Protein AF-A0A257XII7-F1 (afdb_monomer_lite)

Secondary structure (DSSP, 8-state):
---TTSHHHHHHHHHHTTT----HHHHHHHHHHHHHHHHHHHHHHHHHHHHHHHHHHHHHHHHHHHHHHHHHHHHHHHTT---HHHHHHHHHHHHHHHHHHHHHHHHHHHHHHHHHHHHHHHHHHHHHHHHHHHHHHHHHHHHHHHHHHTTS---TTHHHHHHHHHHHHHHHHHSS------------TT-PPPPPPP--HHHHHHHHHHHHHHHH--HHHHHHHHHHHHHHHHHHHHHHHHHHHHHHHHHHHHHHHHHHHHHHHHHHHHHHHHHHH-PPP------

Structure (mmCIF, N/CA/C/O backbone):
data_AF-A0A257XII7-F1
#
_entry.id   AF-A0A257XII7-F1
#
loop_
_atom_site.group_PDB
_atom_site.id
_atom_site.type_symbol
_atom_site.label_atom_id
_atom_site.label_alt_id
_atom_site.label_comp_id
_atom_site.label_asym_id
_atom_site.label_entity_id
_atom_site.label_seq_id
_atom_site.pdbx_PDB_ins_code
_atom_site.Cartn_x
_atom_site.Cartn_y
_atom_site.Cartn_z
_atom_site.occupancy
_atom_site.B_iso_or_equiv
_atom_site.auth_seq_id
_atom_site.auth_comp_id
_atom_site.auth_asym_id
_atom_site.auth_atom_id
_atom_site.pdbx_PDB_model_num
ATOM 1 N N . ARG A 1 1 ? -13.733 -16.714 -19.092 1.00 44.84 1 ARG A N 1
ATOM 2 C CA . ARG A 1 1 ? -13.805 -15.237 -19.224 1.00 44.84 1 ARG A CA 1
ATOM 3 C C . ARG A 1 1 ? -12.400 -14.759 -19.549 1.00 44.84 1 ARG A C 1
ATOM 5 O O . ARG A 1 1 ? -11.497 -15.156 -18.828 1.00 44.84 1 ARG A O 1
ATOM 12 N N . ALA A 1 2 ? -12.208 -14.018 -20.640 1.00 36.69 2 ALA A N 1
ATOM 13 C CA . ALA A 1 2 ? -10.897 -13.457 -20.958 1.00 36.69 2 ALA A CA 1
ATOM 14 C C . ALA A 1 2 ? -10.479 -12.472 -19.844 1.00 36.69 2 ALA A C 1
ATOM 16 O O . ALA A 1 2 ? -11.342 -11.734 -19.359 1.00 36.69 2 ALA A O 1
ATOM 17 N N . PRO A 1 3 ? -9.214 -12.480 -19.395 1.00 49.03 3 PRO A N 1
ATOM 18 C CA . PRO A 1 3 ? -8.730 -11.552 -18.379 1.00 49.03 3 PRO A CA 1
ATOM 19 C C . PRO A 1 3 ? -8.825 -10.115 -18.907 1.00 49.03 3 PRO A C 1
ATOM 21 O O . PRO A 1 3 ? -8.165 -9.743 -19.874 1.00 49.03 3 PRO A O 1
ATOM 24 N N . THR A 1 4 ? -9.660 -9.296 -18.268 1.00 58.59 4 THR A N 1
ATOM 25 C CA . THR A 1 4 ? -9.934 -7.896 -18.641 1.00 58.59 4 THR A CA 1
ATOM 26 C C . THR A 1 4 ? -8.704 -6.994 -18.554 1.00 58.59 4 THR A C 1
ATOM 28 O O . THR A 1 4 ? -8.660 -5.961 -19.214 1.00 58.59 4 THR A O 1
ATOM 31 N N . LEU A 1 5 ? -7.676 -7.416 -17.815 1.00 50.44 5 LEU A N 1
ATOM 32 C CA . LEU A 1 5 ? -6.387 -6.728 -17.735 1.00 50.44 5 LEU A CA 1
ATOM 33 C C . LEU A 1 5 ? -5.503 -6.944 -18.977 1.00 50.44 5 LEU A C 1
ATOM 35 O O . LEU A 1 5 ? -4.623 -6.132 -19.235 1.00 50.44 5 LEU A O 1
ATOM 39 N N . LEU A 1 6 ? -5.761 -7.983 -19.783 1.00 54.19 6 LEU A N 1
ATOM 40 C CA . LEU A 1 6 ? -5.030 -8.263 -21.030 1.00 54.19 6 LEU A CA 1
ATOM 41 C C . LEU A 1 6 ? -5.805 -7.833 -22.287 1.00 54.19 6 LEU A C 1
ATOM 43 O O . LEU A 1 6 ? -5.307 -7.977 -23.402 1.00 54.19 6 LEU A O 1
ATOM 47 N N . ALA A 1 7 ? -7.015 -7.286 -22.131 1.00 55.12 7 ALA A N 1
ATOM 48 C CA . ALA A 1 7 ? -7.845 -6.831 -23.247 1.00 55.12 7 ALA A CA 1
ATOM 49 C C . ALA A 1 7 ? -7.143 -5.815 -24.184 1.00 55.12 7 ALA A C 1
ATOM 51 O O . ALA A 1 7 ? -7.287 -5.954 -25.399 1.00 55.12 7 ALA A O 1
ATOM 52 N N . PRO A 1 8 ? -6.322 -4.863 -23.689 1.00 56.38 8 PRO A N 1
ATOM 53 C CA . PRO A 1 8 ? -5.587 -3.946 -24.564 1.00 56.38 8 PRO A CA 1
ATOM 54 C C . PRO A 1 8 ? -4.450 -4.633 -25.340 1.00 56.38 8 PRO A C 1
ATOM 56 O O . PRO A 1 8 ? -4.166 -4.256 -26.477 1.00 56.38 8 PRO A O 1
ATOM 59 N N . MET A 1 9 ? -3.828 -5.670 -24.760 1.00 52.88 9 MET A N 1
ATOM 60 C CA . MET A 1 9 ? -2.809 -6.485 -25.437 1.00 52.88 9 MET A CA 1
ATOM 61 C C . MET A 1 9 ? -3.428 -7.292 -26.576 1.00 52.88 9 MET A C 1
ATOM 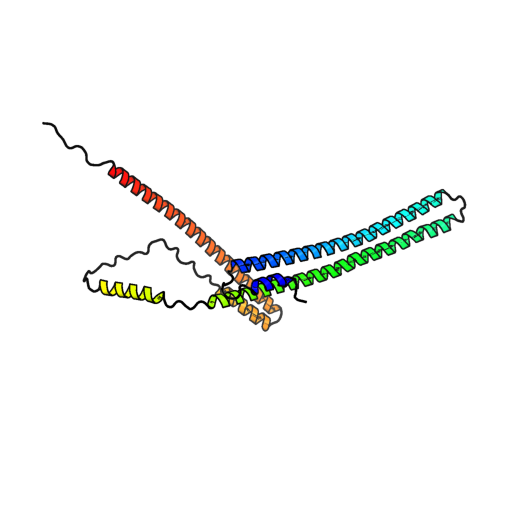63 O O . MET A 1 9 ? -2.872 -7.323 -27.669 1.00 52.88 9 MET A O 1
ATOM 67 N N . ALA A 1 10 ? -4.620 -7.857 -26.368 1.00 59.28 10 ALA A N 1
ATOM 68 C CA . ALA A 1 10 ? -5.339 -8.594 -27.406 1.00 59.28 10 ALA A CA 1
ATOM 69 C C . ALA A 1 10 ? -5.686 -7.713 -28.623 1.00 59.28 10 ALA A C 1
ATOM 71 O O . ALA A 1 10 ? -5.578 -8.173 -29.759 1.00 59.28 10 ALA A O 1
ATOM 72 N N . SER A 1 11 ? -6.038 -6.437 -28.409 1.00 58.34 11 SER A N 1
ATOM 73 C CA . SER A 1 11 ? -6.328 -5.505 -29.510 1.00 58.34 11 SER A CA 1
ATOM 74 C C . SER A 1 11 ? -5.083 -4.968 -30.221 1.00 58.34 11 SER A C 1
ATOM 76 O O . SER A 1 11 ? -5.158 -4.626 -31.396 1.00 58.34 11 SER A O 1
ATOM 78 N N . LEU A 1 12 ? -3.938 -4.883 -29.533 1.00 52.16 12 LEU A N 1
ATOM 79 C CA . LEU A 1 12 ? -2.692 -4.383 -30.126 1.00 52.16 12 LEU A CA 1
ATOM 80 C C . LEU A 1 12 ? -1.890 -5.483 -30.838 1.00 52.16 12 LEU A C 1
ATOM 82 O O . LEU A 1 12 ? -1.269 -5.198 -31.863 1.00 52.16 12 LEU A O 1
ATOM 86 N N . LEU A 1 13 ? -1.942 -6.728 -30.352 1.00 56.19 13 LEU A N 1
ATOM 87 C CA . LEU A 1 13 ? -1.309 -7.880 -31.004 1.00 56.19 13 LEU A CA 1
ATOM 88 C C . LEU A 1 13 ? -2.080 -8.353 -32.245 1.00 56.19 13 LEU A C 1
ATOM 90 O O . LEU A 1 13 ? -1.453 -8.798 -33.200 1.00 56.19 13 LEU A O 1
ATOM 94 N N . GLY A 1 14 ? -3.413 -8.240 -32.267 1.00 56.56 14 GLY A N 1
ATOM 95 C CA . GLY A 1 14 ? -4.236 -8.778 -33.358 1.00 56.56 14 GLY A CA 1
ATOM 96 C C . GLY A 1 14 ? -4.019 -8.117 -34.726 1.00 56.56 14 GLY A C 1
ATOM 97 O O . GLY A 1 14 ? -4.131 -8.796 -35.741 1.00 56.56 14 GLY A O 1
ATOM 98 N N . ASP A 1 15 ? -3.671 -6.826 -34.758 1.00 55.50 15 ASP A N 1
ATOM 99 C CA . ASP A 1 15 ? -3.704 -6.023 -35.996 1.00 55.50 15 ASP A CA 1
ATOM 100 C C . ASP A 1 15 ? -2.310 -5.591 -36.509 1.00 55.50 15 ASP A C 1
ATOM 102 O O . ASP A 1 15 ? -2.172 -5.150 -37.649 1.00 55.50 15 ASP A O 1
ATOM 106 N N . ARG A 1 16 ? -1.243 -5.714 -35.696 1.00 52.62 16 ARG A N 1
ATOM 107 C CA . ARG A 1 16 ? 0.106 -5.181 -36.025 1.00 52.62 16 ARG A CA 1
ATOM 108 C C . ARG A 1 16 ? 1.253 -6.195 -36.043 1.00 52.62 16 ARG A C 1
ATOM 110 O O . ARG A 1 16 ? 2.374 -5.813 -36.375 1.00 52.62 16 ARG A O 1
ATOM 117 N N . MET A 1 17 ? 1.002 -7.473 -35.757 1.00 51.19 17 MET A N 1
ATOM 118 C CA . MET A 1 17 ? 2.048 -8.504 -35.604 1.00 51.19 17 MET A CA 1
ATOM 119 C C . MET A 1 17 ? 2.801 -8.862 -36.900 1.00 51.19 17 MET A C 1
ATOM 121 O O . MET A 1 17 ? 3.768 -9.613 -36.864 1.00 51.19 17 MET A O 1
ATOM 125 N N . GLY A 1 18 ? 2.374 -8.343 -38.055 1.00 51.28 18 GLY A N 1
ATOM 126 C CA . GLY A 1 18 ? 2.938 -8.741 -39.344 1.00 51.28 18 GLY A CA 1
ATOM 127 C C . GLY A 1 18 ? 4.140 -7.935 -39.845 1.00 51.28 18 GLY A C 1
ATOM 128 O O . GLY A 1 18 ? 4.875 -8.460 -40.676 1.00 51.28 18 GLY A O 1
ATOM 129 N N . ARG A 1 19 ? 4.327 -6.659 -39.460 1.00 46.09 19 ARG A N 1
ATOM 130 C CA . ARG A 1 19 ? 5.208 -5.763 -40.254 1.00 46.09 19 ARG A CA 1
ATOM 131 C C . ARG A 1 19 ? 5.962 -4.642 -39.533 1.00 46.09 19 ARG A C 1
ATOM 133 O O . ARG A 1 19 ? 6.601 -3.843 -40.212 1.00 46.09 19 ARG A O 1
ATOM 140 N N . MET A 1 20 ? 5.948 -4.554 -38.206 1.00 49.12 20 MET A N 1
ATOM 141 C CA . MET A 1 20 ? 6.744 -3.532 -37.516 1.00 49.12 20 MET A CA 1
ATOM 142 C C . MET A 1 20 ? 7.400 -4.135 -36.280 1.00 49.12 20 MET A C 1
ATOM 144 O O . MET A 1 20 ? 6.706 -4.523 -35.345 1.00 49.12 20 MET A O 1
ATOM 148 N N . ALA A 1 21 ? 8.733 -4.221 -36.295 1.00 57.22 21 ALA A N 1
ATOM 149 C CA . ALA A 1 21 ? 9.522 -4.479 -35.099 1.00 57.22 21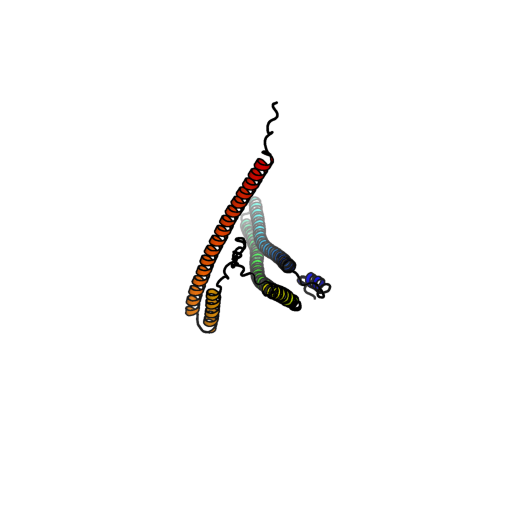 ALA A CA 1
ATOM 150 C C . ALA A 1 21 ? 9.077 -3.480 -34.024 1.00 57.22 21 ALA A C 1
ATOM 152 O O . ALA A 1 21 ? 9.175 -2.267 -34.224 1.00 57.22 21 ALA A O 1
ATOM 153 N N . ILE A 1 22 ? 8.503 -3.977 -32.927 1.00 61.28 22 ILE A N 1
ATOM 154 C CA . ILE A 1 22 ? 8.109 -3.137 -31.797 1.00 61.28 22 ILE A CA 1
ATOM 155 C C . ILE A 1 22 ? 9.387 -2.446 -31.314 1.00 61.28 22 ILE A C 1
ATOM 157 O O . ILE A 1 22 ? 10.343 -3.109 -30.915 1.00 61.28 22 ILE A O 1
ATOM 161 N N . SER A 1 23 ? 9.447 -1.117 -31.410 1.00 71.31 23 SER A N 1
ATOM 162 C CA . SER A 1 23 ? 10.633 -0.374 -30.992 1.00 71.31 23 SER A CA 1
ATOM 163 C C . SER A 1 23 ? 10.819 -0.481 -29.476 1.00 71.31 23 SER A C 1
ATOM 165 O O . SER A 1 23 ? 9.847 -0.527 -28.717 1.00 71.31 23 SER A O 1
ATOM 167 N N . GLN A 1 24 ? 12.074 -0.439 -29.019 1.00 77.06 24 GLN A N 1
ATOM 168 C CA . GLN A 1 24 ? 12.432 -0.402 -27.590 1.00 77.06 24 GLN A CA 1
ATOM 169 C C . GLN A 1 24 ? 11.660 0.689 -26.816 1.00 77.06 24 GLN A C 1
ATOM 171 O O . GLN A 1 24 ? 11.276 0.500 -25.662 1.00 77.06 24 GLN A O 1
ATOM 176 N N . SER A 1 25 ? 11.347 1.811 -27.474 1.00 81.50 25 SER A N 1
ATOM 177 C CA . SER A 1 25 ? 10.534 2.895 -26.909 1.00 81.50 25 SER A CA 1
ATOM 178 C C . SER A 1 25 ? 9.074 2.505 -26.643 1.00 81.50 25 SER A C 1
ATOM 180 O O . SER A 1 25 ? 8.524 2.871 -25.605 1.00 81.50 25 SER A O 1
ATOM 182 N N . THR A 1 26 ? 8.434 1.747 -27.538 1.00 81.31 26 THR A N 1
ATOM 183 C CA . THR A 1 26 ? 7.043 1.300 -27.362 1.00 81.31 26 THR A CA 1
ATOM 184 C C . THR A 1 26 ? 6.938 0.224 -26.287 1.00 81.31 26 THR A C 1
ATOM 186 O O . THR A 1 26 ? 6.018 0.272 -25.474 1.00 81.31 26 THR A O 1
ATOM 189 N N . MET A 1 27 ? 7.914 -0.686 -26.217 1.00 81.06 27 MET A N 1
ATOM 190 C CA . MET A 1 27 ? 8.015 -1.688 -25.152 1.00 81.06 27 MET A CA 1
ATOM 191 C C . MET A 1 27 ? 8.063 -1.032 -23.767 1.00 81.06 27 MET A C 1
ATOM 193 O O . MET A 1 27 ? 7.253 -1.350 -22.895 1.00 81.06 27 MET A O 1
ATOM 197 N N . ARG A 1 28 ? 8.962 -0.053 -23.589 1.00 84.56 28 ARG A N 1
ATOM 198 C CA . ARG A 1 28 ? 9.104 0.676 -22.324 1.00 84.56 28 ARG A CA 1
ATOM 199 C C . ARG A 1 28 ? 7.826 1.421 -21.942 1.00 84.56 28 ARG A C 1
ATOM 201 O O . ARG A 1 28 ? 7.443 1.391 -20.780 1.00 84.56 28 ARG A O 1
ATOM 208 N N . SER A 1 29 ? 7.151 2.047 -22.907 1.00 88.00 29 SER A N 1
ATOM 209 C CA . SER A 1 29 ? 5.892 2.762 -22.662 1.00 88.00 29 SER A CA 1
ATOM 210 C C . SER A 1 29 ? 4.743 1.831 -22.250 1.00 88.00 29 SER A C 1
ATOM 212 O O . SER A 1 29 ? 3.937 2.209 -21.401 1.00 88.00 29 SER A O 1
ATOM 214 N N . ILE A 1 30 ? 4.671 0.616 -22.805 1.00 86.56 30 ILE A N 1
ATOM 215 C CA . ILE A 1 30 ? 3.671 -0.389 -22.411 1.00 86.56 30 ILE A CA 1
ATOM 216 C C . ILE A 1 30 ? 3.937 -0.884 -20.984 1.00 86.56 30 ILE A C 1
ATOM 218 O O . ILE A 1 30 ? 3.004 -0.920 -20.183 1.00 86.56 30 ILE A O 1
ATOM 222 N N . LEU A 1 31 ? 5.191 -1.219 -20.656 1.00 88.31 31 LEU A N 1
ATOM 223 C CA . LEU A 1 31 ? 5.580 -1.642 -19.305 1.00 88.31 31 LEU A CA 1
ATOM 224 C C . LEU A 1 31 ? 5.287 -0.556 -18.264 1.00 88.31 31 LEU A C 1
ATOM 226 O O . LEU A 1 31 ? 4.704 -0.852 -17.226 1.00 88.31 31 LEU A O 1
ATOM 230 N N . ASP A 1 32 ? 5.606 0.700 -18.579 1.00 89.12 32 ASP A N 1
ATOM 231 C CA . ASP A 1 32 ? 5.339 1.843 -17.703 1.00 89.12 32 ASP A CA 1
ATOM 232 C C . ASP A 1 32 ? 3.830 2.059 -17.490 1.00 89.12 32 ASP A C 1
ATOM 234 O O . ASP A 1 32 ? 3.363 2.219 -16.365 1.00 89.12 32 ASP A O 1
ATOM 238 N N . SER A 1 33 ? 3.023 1.962 -18.553 1.00 92.38 33 SER A N 1
ATOM 239 C CA . SER A 1 33 ? 1.564 2.094 -18.447 1.00 92.38 33 SER A CA 1
ATOM 240 C C . SER A 1 33 ? 0.916 0.969 -17.631 1.00 92.38 33 SER A C 1
ATOM 242 O O . SER A 1 33 ? -0.001 1.232 -16.849 1.00 92.38 33 SER A O 1
ATOM 244 N N . ILE A 1 34 ? 1.372 -0.277 -17.800 1.00 89.44 34 ILE A N 1
ATOM 245 C CA . ILE A 1 34 ? 0.882 -1.426 -17.025 1.00 89.44 34 ILE A CA 1
ATOM 246 C C . ILE A 1 34 ? 1.330 -1.312 -15.566 1.00 89.44 34 ILE A C 1
ATOM 248 O O . ILE A 1 34 ? 0.505 -1.524 -14.678 1.00 89.44 34 ILE A O 1
ATOM 252 N N . GLY A 1 35 ? 2.591 -0.937 -15.325 1.00 89.50 35 GLY A N 1
ATOM 253 C CA . GLY A 1 35 ? 3.135 -0.689 -13.990 1.00 89.50 35 GLY A CA 1
ATOM 254 C C . GLY A 1 35 ? 2.308 0.345 -13.231 1.00 89.50 35 GLY A C 1
ATOM 255 O O . GLY A 1 35 ? 1.735 0.021 -12.194 1.00 89.50 35 GLY A O 1
ATOM 256 N N . ASN A 1 36 ? 2.113 1.527 -13.827 1.00 90.56 36 ASN A N 1
ATOM 257 C CA . ASN A 1 36 ? 1.327 2.612 -13.232 1.00 90.56 36 ASN A CA 1
ATOM 258 C C . ASN A 1 36 ? -0.111 2.183 -12.886 1.00 90.56 36 ASN A C 1
ATOM 260 O O . ASN A 1 36 ? -0.624 2.516 -11.820 1.00 90.56 36 ASN A O 1
ATOM 264 N N . ARG A 1 37 ? -0.768 1.404 -13.756 1.00 89.88 37 ARG A N 1
ATOM 265 C CA . ARG A 1 37 ? -2.131 0.897 -13.504 1.00 89.88 37 ARG A CA 1
ATOM 266 C C . ARG A 1 37 ? -2.197 -0.103 -12.353 1.00 89.88 37 ARG A C 1
ATOM 268 O O . ARG A 1 37 ? -3.188 -0.129 -11.625 1.00 89.88 37 ARG A O 1
ATOM 275 N N . LEU A 1 38 ? -1.196 -0.970 -12.230 1.00 88.81 38 LEU A N 1
ATOM 276 C CA . LEU A 1 38 ? -1.157 -1.961 -11.159 1.00 88.81 38 LEU A CA 1
ATOM 277 C C . LEU A 1 38 ? -0.843 -1.305 -9.808 1.00 88.81 38 LEU A C 1
ATOM 279 O O . LEU A 1 38 ? -1.451 -1.671 -8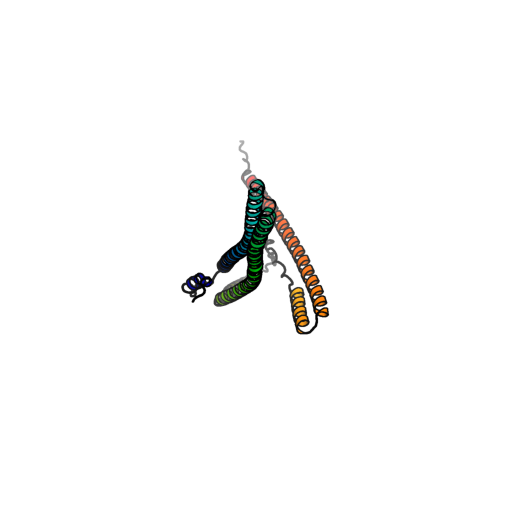.802 1.00 88.81 38 LEU A O 1
ATOM 283 N N . ASP A 1 39 ? 0.035 -0.303 -9.807 1.00 89.56 39 ASP A N 1
ATOM 284 C CA . ASP A 1 39 ? 0.346 0.491 -8.619 1.00 89.56 39 ASP A CA 1
ATOM 285 C C . ASP A 1 39 ? -0.884 1.272 -8.133 1.00 89.56 39 ASP A C 1
ATOM 287 O O . ASP A 1 39 ? -1.220 1.213 -6.951 1.00 89.56 39 ASP A O 1
ATOM 291 N N . GLU A 1 40 ? -1.647 1.890 -9.040 1.00 91.88 40 GLU A N 1
ATOM 292 C CA . GLU A 1 40 ? -2.905 2.576 -8.704 1.00 91.88 40 GLU A CA 1
ATOM 293 C C . GLU A 1 40 ? -3.954 1.619 -8.094 1.00 91.88 40 GLU A C 1
ATOM 295 O O . GLU A 1 40 ? -4.642 1.944 -7.115 1.00 91.88 40 GLU A O 1
ATOM 300 N N . ALA A 1 41 ? -4.052 0.393 -8.622 1.00 87.94 41 ALA A N 1
ATOM 301 C CA . ALA A 1 41 ? -4.919 -0.639 -8.057 1.00 87.94 41 ALA A CA 1
ATOM 302 C C . ALA A 1 41 ? -4.476 -1.061 -6.641 1.00 87.94 41 ALA A C 1
ATOM 304 O O . ALA A 1 41 ? -5.327 -1.293 -5.775 1.00 87.94 41 ALA A O 1
ATOM 305 N N . ARG A 1 42 ? -3.165 -1.121 -6.370 1.00 89.31 42 ARG A N 1
ATOM 306 C CA . ARG A 1 42 ? -2.627 -1.406 -5.028 1.00 89.31 42 ARG A CA 1
ATOM 307 C C . ARG A 1 42 ? -2.832 -0.264 -4.052 1.00 89.31 42 ARG A C 1
ATOM 309 O O . ARG A 1 42 ? -3.208 -0.511 -2.907 1.00 89.31 42 ARG A O 1
ATOM 316 N N . ASP A 1 43 ? -2.669 0.976 -4.490 1.00 92.50 43 ASP A N 1
ATOM 317 C CA . ASP A 1 43 ? -2.983 2.131 -3.653 1.00 92.50 43 ASP A CA 1
ATOM 318 C C . ASP A 1 43 ? -4.461 2.137 -3.247 1.00 92.50 43 ASP A C 1
ATOM 320 O O . ASP A 1 43 ? -4.782 2.391 -2.083 1.00 92.50 43 ASP A O 1
ATOM 324 N N . THR A 1 44 ? -5.357 1.729 -4.151 1.00 91.75 44 THR A N 1
ATOM 325 C CA . THR A 1 44 ? -6.777 1.520 -3.828 1.00 91.75 44 THR A CA 1
ATOM 326 C C . THR A 1 44 ? -6.972 0.425 -2.769 1.00 91.75 44 THR A C 1
ATOM 328 O O . THR A 1 44 ? -7.738 0.613 -1.820 1.00 91.75 44 THR A O 1
ATOM 331 N N . ALA A 1 45 ? -6.268 -0.707 -2.876 1.00 90.31 45 ALA A N 1
ATOM 332 C CA . ALA A 1 45 ? -6.331 -1.789 -1.886 1.00 90.31 45 ALA A CA 1
ATOM 333 C C . ALA A 1 45 ? -5.801 -1.354 -0.505 1.00 90.31 45 ALA A C 1
ATOM 335 O O . ALA A 1 45 ? -6.395 -1.667 0.535 1.00 90.31 45 ALA A O 1
ATOM 336 N N . ARG A 1 46 ? -4.722 -0.567 -0.482 1.00 91.31 46 ARG A N 1
ATOM 337 C CA . ARG A 1 46 ? -4.141 -0.002 0.741 1.00 91.31 46 ARG A CA 1
ATOM 338 C C . ARG A 1 46 ? -5.064 1.033 1.383 1.00 91.31 46 ARG A C 1
ATOM 340 O O . ARG A 1 46 ? -5.233 1.024 2.603 1.00 91.31 46 ARG A O 1
ATOM 347 N N . TYR A 1 47 ? -5.729 1.859 0.575 1.00 95.62 47 TYR A N 1
ATOM 348 C CA . TYR A 1 47 ? -6.775 2.768 1.043 1.00 95.62 47 TYR A CA 1
ATOM 349 C C . TYR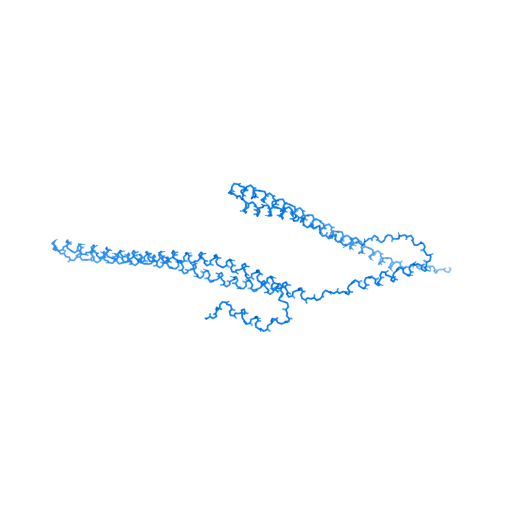 A 1 47 ? -7.955 2.007 1.659 1.00 95.62 47 TYR A C 1
ATOM 351 O O . TYR A 1 47 ? -8.359 2.323 2.775 1.00 95.62 47 TYR A O 1
ATOM 359 N N . LEU A 1 48 ? -8.467 0.965 0.990 1.00 94.25 48 LEU A N 1
ATOM 360 C CA . LEU A 1 48 ? -9.543 0.115 1.518 1.00 94.25 48 LEU A CA 1
ATOM 361 C C . LEU A 1 48 ? -9.158 -0.545 2.847 1.00 94.25 48 LEU A C 1
ATOM 363 O O . LEU A 1 48 ? -9.980 -0.609 3.759 1.00 94.25 48 LEU A O 1
ATOM 367 N N . THR A 1 49 ? -7.906 -0.984 2.981 1.00 94.38 49 THR A N 1
ATOM 368 C CA . THR A 1 49 ? -7.378 -1.542 4.233 1.00 94.38 49 THR A CA 1
ATOM 369 C C . THR A 1 49 ? -7.413 -0.503 5.356 1.00 94.38 49 THR A C 1
ATOM 371 O O . THR A 1 49 ? -7.949 -0.777 6.430 1.00 94.38 49 THR A O 1
ATOM 374 N N . GLY A 1 50 ? -6.911 0.711 5.102 1.00 94.44 50 GLY A N 1
ATOM 375 C CA . GLY A 1 50 ? -6.956 1.815 6.068 1.00 94.44 50 GLY A CA 1
ATOM 376 C C . GLY A 1 50 ? -8.382 2.249 6.421 1.00 94.44 50 GLY A C 1
ATOM 377 O O . GLY A 1 50 ? -8.687 2.500 7.588 1.00 94.44 50 GLY A O 1
ATOM 378 N N . LEU A 1 51 ? -9.283 2.263 5.438 1.00 95.75 51 LEU A N 1
ATOM 379 C CA . LEU A 1 51 ? -10.699 2.558 5.635 1.00 95.75 51 LEU A CA 1
ATOM 380 C C . LEU A 1 51 ? -11.369 1.518 6.543 1.00 95.75 51 LEU A C 1
ATOM 382 O O . LEU A 1 51 ? -12.177 1.887 7.390 1.00 95.75 51 LEU A O 1
ATOM 386 N N . LEU A 1 52 ? -11.014 0.236 6.413 1.00 95.06 52 LEU A N 1
ATOM 387 C CA . LEU A 1 52 ? -11.558 -0.832 7.255 1.00 95.06 52 LEU A CA 1
ATOM 388 C C . LEU A 1 52 ? -11.114 -0.705 8.719 1.00 95.06 52 LEU A C 1
ATOM 390 O O . LEU A 1 52 ? -11.917 -0.920 9.627 1.00 95.06 52 LEU A O 1
ATOM 394 N N . VAL A 1 53 ? -9.861 -0.297 8.948 1.00 94.44 53 VAL A N 1
ATOM 395 C CA . VAL A 1 53 ? -9.354 0.025 10.293 1.00 94.44 53 VAL A CA 1
ATOM 396 C C . VAL A 1 53 ? -10.130 1.198 10.884 1.00 94.44 53 VAL A C 1
ATOM 398 O O . VAL A 1 53 ? -10.613 1.120 12.015 1.00 94.44 53 VAL A O 1
ATOM 401 N N . PHE A 1 54 ? -10.292 2.272 10.110 1.00 94.94 54 PHE A N 1
ATOM 402 C CA . PHE A 1 54 ? -11.068 3.434 10.532 1.00 94.94 54 PHE A CA 1
ATOM 403 C C . PHE A 1 54 ? -12.524 3.066 10.844 1.00 94.94 54 PHE A C 1
ATOM 405 O O . PHE A 1 54 ? -13.071 3.512 11.849 1.00 94.94 54 PHE A O 1
ATOM 412 N N . LEU A 1 55 ? -13.139 2.206 10.032 1.00 94.19 55 LEU A N 1
ATOM 413 C CA . LEU A 1 55 ? -14.503 1.733 10.252 1.00 94.19 55 LEU A CA 1
ATOM 414 C C . LEU A 1 55 ? -14.622 0.886 11.532 1.00 94.19 55 LEU A C 1
ATOM 416 O O . LEU A 1 55 ? -15.601 1.017 12.263 1.00 94.19 55 LEU A O 1
ATOM 420 N N . GLY A 1 56 ? -13.608 0.076 11.852 1.00 93.50 56 GLY A N 1
ATOM 421 C CA . GLY A 1 56 ? -13.524 -0.634 13.132 1.00 93.50 56 GLY A CA 1
ATOM 422 C C . GLY A 1 56 ? -13.461 0.317 14.333 1.00 93.50 56 GLY A C 1
ATOM 423 O O . GLY A 1 56 ? -14.183 0.127 15.313 1.00 93.50 56 GLY A O 1
ATOM 424 N N . LEU A 1 57 ? -12.663 1.386 14.229 1.00 94.88 57 LEU A N 1
ATOM 425 C CA . LEU A 1 57 ? -12.594 2.452 15.235 1.00 94.88 57 LEU A CA 1
ATOM 426 C C . LEU A 1 57 ? -13.929 3.202 15.356 1.00 94.88 57 LEU A C 1
ATOM 428 O O . LEU A 1 57 ? -14.381 3.488 16.462 1.00 94.88 57 LEU A O 1
ATOM 432 N N . LEU A 1 58 ? -14.611 3.474 14.243 1.00 93.44 58 LEU A N 1
ATOM 433 C CA . LEU A 1 58 ? -15.938 4.090 14.268 1.00 93.44 58 LEU A CA 1
ATOM 434 C C . LEU A 1 58 ? -16.944 3.225 15.049 1.00 93.44 58 LEU A C 1
ATOM 436 O O . LEU A 1 58 ? -17.773 3.759 15.784 1.00 93.44 58 LEU A O 1
ATOM 440 N N . GLY A 1 59 ? -16.834 1.898 14.951 1.00 90.94 59 GLY A N 1
ATOM 441 C CA . GLY A 1 59 ? -17.633 0.961 15.739 1.00 90.94 59 GLY A CA 1
ATOM 442 C C . GLY A 1 59 ? -17.448 1.111 17.252 1.00 90.94 59 GLY A C 1
ATOM 443 O O . GLY A 1 59 ? -18.433 1.104 17.991 1.00 90.94 59 GLY A O 1
ATOM 444 N N . THR A 1 60 ? -16.211 1.311 17.727 1.00 92.25 60 THR A N 1
ATOM 445 C CA . THR A 1 60 ? -15.960 1.564 19.160 1.00 92.25 60 THR A CA 1
ATOM 446 C C . THR A 1 60 ? -16.526 2.908 19.596 1.00 92.25 60 THR A C 1
ATOM 448 O O . THR A 1 60 ? -17.131 3.004 20.662 1.00 92.25 60 THR A O 1
ATOM 451 N N . PHE A 1 61 ? -16.402 3.932 18.749 1.00 92.12 61 PHE A N 1
ATOM 452 C CA . PHE A 1 61 ? -16.969 5.251 19.006 1.00 92.12 61 PHE A CA 1
ATOM 453 C C . PHE A 1 61 ? -18.496 5.203 19.165 1.00 92.12 61 PHE A C 1
ATOM 455 O O . PHE A 1 61 ? -19.029 5.757 20.126 1.00 92.12 61 PHE A O 1
ATOM 462 N N . TRP A 1 62 ? -19.199 4.482 18.287 1.00 88.50 62 TRP A N 1
ATOM 463 C CA . TRP A 1 62 ? -20.649 4.288 18.404 1.00 88.50 62 TRP A CA 1
ATOM 464 C C . TRP A 1 62 ? -21.053 3.580 19.703 1.00 88.50 62 TRP A C 1
ATOM 466 O O . TRP A 1 62 ? -22.004 4.004 20.357 1.00 88.50 62 TRP A O 1
ATOM 476 N N . GLY A 1 63 ? -20.300 2.568 20.140 1.00 89.25 63 GLY A N 1
ATOM 477 C CA . GLY A 1 63 ? -20.544 1.922 21.436 1.00 89.25 63 GLY A CA 1
ATOM 478 C C . GLY A 1 63 ? -20.359 2.832 22.640 1.00 89.25 63 GLY A C 1
ATOM 479 O O . GLY A 1 63 ? -21.115 2.760 23.613 1.00 89.25 63 GLY A O 1
ATOM 480 N N . LEU A 1 64 ? -19.355 3.707 22.584 1.00 90.88 64 LEU A N 1
ATOM 481 C CA . LEU A 1 64 ? -19.135 4.709 23.623 1.00 90.88 64 LEU A CA 1
ATOM 482 C C . LEU A 1 64 ? -20.284 5.723 23.668 1.00 90.88 64 LEU A C 1
ATOM 484 O O . LEU A 1 64 ? -20.721 6.078 24.761 1.00 90.88 64 LEU A O 1
ATOM 488 N N . LEU A 1 65 ? -20.829 6.139 22.519 1.00 90.44 65 LEU A N 1
ATOM 489 C CA . LEU A 1 65 ? -22.023 6.994 22.479 1.00 90.44 65 LEU A CA 1
ATOM 490 C C . LEU A 1 65 ? -23.240 6.317 23.119 1.00 90.44 65 LEU A C 1
ATOM 492 O O . LEU A 1 65 ? -23.957 6.949 23.894 1.00 90.44 65 LEU A O 1
ATOM 496 N N . GLU A 1 66 ? -23.453 5.029 22.852 1.00 87.38 66 GLU A N 1
ATOM 497 C CA . GLU A 1 66 ? -24.541 4.268 23.473 1.00 87.38 66 GLU A CA 1
ATOM 498 C C . GLU A 1 66 ? -24.360 4.143 24.994 1.00 87.38 66 GLU A C 1
ATOM 500 O O . GLU A 1 66 ? -25.304 4.342 25.763 1.00 87.38 66 GLU A O 1
ATOM 505 N N . THR A 1 67 ? -23.119 3.933 25.439 1.00 87.56 67 THR A N 1
ATOM 506 C CA . THR A 1 67 ? -22.751 3.927 26.863 1.00 87.56 67 THR A CA 1
ATOM 507 C C . THR A 1 67 ? -23.078 5.271 27.527 1.00 87.56 67 THR A C 1
ATOM 509 O O . THR A 1 67 ? -23.706 5.297 28.586 1.00 87.56 67 THR A O 1
ATOM 512 N N . ILE A 1 68 ? -22.713 6.394 26.899 1.00 90.44 68 ILE A N 1
ATOM 513 C CA . ILE A 1 68 ? -22.978 7.746 27.417 1.00 90.44 68 ILE A CA 1
ATOM 514 C C . ILE A 1 68 ? -24.484 8.024 27.497 1.00 90.44 68 ILE A C 1
ATOM 516 O O . ILE A 1 68 ? -24.955 8.519 28.521 1.00 90.44 68 ILE A O 1
ATOM 520 N N . ASN A 1 69 ? -25.249 7.668 26.461 1.00 88.50 69 ASN A N 1
ATOM 521 C CA . ASN A 1 69 ? -26.703 7.850 26.451 1.00 88.50 69 ASN A CA 1
ATOM 522 C C . ASN A 1 69 ? -27.386 7.042 27.559 1.00 88.50 69 ASN A C 1
ATOM 524 O O . ASN A 1 69 ? -28.260 7.561 28.254 1.00 88.50 69 ASN A O 1
ATOM 528 N N . SER A 1 70 ? -26.958 5.793 27.764 1.00 88.25 70 SER A N 1
ATOM 529 C CA . SER A 1 70 ? -27.487 4.957 28.838 1.00 88.25 70 SER A CA 1
ATOM 530 C C . SER A 1 70 ? -27.161 5.533 30.218 1.00 88.25 70 SER A C 1
ATOM 532 O O . SER A 1 70 ? -28.051 5.625 31.058 1.00 88.25 70 SER A O 1
ATOM 534 N N . ILE A 1 71 ? -25.925 5.986 30.456 1.00 86.69 71 ILE A N 1
ATOM 535 C CA . ILE A 1 71 ? -25.541 6.642 31.719 1.00 86.69 71 ILE A CA 1
ATOM 536 C C . ILE A 1 71 ? -26.367 7.918 31.946 1.00 86.69 71 ILE A C 1
ATOM 538 O O . ILE A 1 71 ? -26.851 8.149 33.054 1.00 86.69 71 ILE A O 1
ATOM 542 N N . GLY A 1 72 ? -26.586 8.718 30.899 1.00 86.69 72 GLY A N 1
ATOM 543 C CA . GLY A 1 72 ? -27.436 9.909 30.962 1.00 86.69 72 GLY A CA 1
ATOM 544 C C . GLY A 1 72 ? -28.879 9.590 31.363 1.00 86.69 72 GLY A C 1
ATOM 545 O O . GLY A 1 72 ? -29.449 10.286 32.202 1.00 86.69 72 GLY A O 1
ATOM 546 N N . GLY A 1 73 ? -29.445 8.500 30.835 1.00 84.38 73 GLY A N 1
ATOM 547 C CA . GLY A 1 73 ? -30.780 8.026 31.208 1.00 84.38 73 GLY A CA 1
ATOM 548 C C . GLY A 1 73 ? -30.888 7.627 32.682 1.00 84.38 73 GLY A C 1
ATOM 549 O O . GLY A 1 73 ? -31.868 7.968 33.340 1.00 84.38 73 GLY A O 1
ATOM 550 N N . VAL A 1 74 ? -29.856 6.974 33.220 1.00 83.75 74 VAL A N 1
ATOM 551 C CA . VAL A 1 74 ? -29.794 6.564 34.635 1.00 83.75 74 VAL A CA 1
ATOM 552 C C . VAL A 1 74 ? -29.669 7.763 35.566 1.00 83.75 74 VAL A C 1
ATOM 554 O O . VAL A 1 74 ? -30.349 7.839 36.583 1.00 83.75 74 VAL A O 1
ATOM 557 N N . ILE A 1 75 ? -28.822 8.734 35.221 1.00 82.31 75 ILE A N 1
ATOM 558 C CA . ILE A 1 75 ? -28.684 9.969 36.005 1.00 82.31 75 ILE A CA 1
ATOM 559 C C . ILE A 1 75 ? -30.002 10.760 35.990 1.00 82.31 75 ILE A C 1
ATOM 561 O O . ILE A 1 75 ? -30.401 11.308 37.018 1.00 82.31 75 ILE A O 1
ATOM 565 N N . GLY A 1 76 ? -30.697 10.785 34.848 1.00 81.75 76 GLY A N 1
ATOM 566 C CA . GLY A 1 76 ? -32.007 11.420 34.715 1.00 81.75 76 GLY A CA 1
ATOM 567 C C . GLY A 1 76 ? -33.100 10.738 35.542 1.00 81.75 76 GLY A C 1
ATOM 568 O O . GLY A 1 76 ? -33.895 11.428 36.178 1.00 81.75 76 GLY A O 1
ATOM 569 N N . SER A 1 77 ? -33.126 9.401 35.587 1.00 77.62 77 SER A N 1
ATOM 570 C CA . SER A 1 77 ? -34.114 8.653 36.377 1.00 77.62 77 SER A CA 1
ATOM 571 C C . SER A 1 77 ? -33.873 8.768 37.887 1.00 77.62 77 SER A C 1
ATOM 573 O O . SER A 1 77 ? -34.830 8.889 38.651 1.00 77.62 77 SER A O 1
ATOM 575 N N . LEU A 1 78 ? -32.608 8.834 38.321 1.00 74.88 78 LEU A N 1
ATOM 576 C CA . LEU A 1 78 ? -32.228 9.029 39.726 1.00 74.88 78 LEU A CA 1
ATOM 577 C C . LEU A 1 78 ? -32.665 10.385 40.303 1.00 74.88 78 LEU A C 1
ATOM 579 O O . LEU A 1 78 ? -32.927 10.472 41.499 1.00 74.88 78 LEU A O 1
ATOM 583 N N . GLN A 1 79 ? -32.775 11.439 39.486 1.00 69.06 79 GLN A N 1
ATOM 584 C CA . GLN A 1 79 ? -33.270 12.747 39.948 1.00 69.06 79 GLN A CA 1
ATOM 585 C C . GLN A 1 79 ? -34.792 12.783 40.169 1.00 69.06 79 GLN A C 1
ATOM 587 O O . GLN A 1 79 ? -35.287 13.718 40.797 1.00 69.06 79 GLN A O 1
ATOM 592 N N . MET A 1 80 ? -35.543 11.800 39.658 1.00 65.44 80 MET A N 1
ATOM 593 C CA . MET A 1 80 ? -37.007 11.868 39.559 1.00 65.44 80 MET A CA 1
ATOM 594 C C . MET A 1 80 ? -37.752 10.954 40.554 1.00 65.44 80 MET A C 1
ATOM 596 O O . MET A 1 80 ? -38.967 11.080 40.691 1.00 65.44 80 MET A O 1
ATOM 600 N N . GLN A 1 81 ? -37.056 10.062 41.276 1.00 63.34 81 GLN A N 1
ATOM 601 C CA . GLN A 1 81 ? -37.664 9.025 42.125 1.00 63.34 81 GLN A CA 1
ATOM 602 C C . GLN A 1 81 ? -37.321 9.217 43.617 1.00 63.34 81 GLN A C 1
ATOM 604 O O . GLN A 1 81 ? -36.154 9.280 43.991 1.00 63.34 81 GLN A O 1
ATOM 609 N N . SER A 1 82 ? -38.340 9.268 44.481 1.00 66.69 82 SER A N 1
ATOM 610 C CA . SER A 1 82 ? -38.224 9.500 45.934 1.00 66.69 82 SER A CA 1
ATOM 611 C C . SER A 1 82 ? -38.285 8.233 46.804 1.00 66.69 82 SER A C 1
ATOM 613 O O . SER A 1 82 ? -38.231 8.341 48.029 1.00 66.69 82 SER A O 1
ATOM 615 N N . ASP A 1 83 ? -38.393 7.043 46.201 1.00 71.56 83 ASP A N 1
ATOM 616 C CA . ASP A 1 83 ? -38.517 5.770 46.922 1.00 71.56 83 ASP A CA 1
ATOM 617 C C . ASP A 1 83 ? -37.224 4.937 46.843 1.00 71.56 83 ASP A C 1
ATOM 619 O O . ASP A 1 83 ? -36.756 4.562 45.765 1.00 71.56 83 ASP A O 1
ATOM 623 N N . ASN A 1 84 ? -36.630 4.645 48.003 1.00 67.94 84 ASN A N 1
ATOM 624 C CA . ASN A 1 84 ? -35.288 4.061 48.125 1.00 67.94 84 ASN A CA 1
ATOM 625 C C . ASN A 1 84 ? -35.207 2.604 47.631 1.00 67.94 84 ASN A C 1
ATOM 627 O O . ASN A 1 84 ? -34.122 2.129 47.296 1.00 67.94 84 ASN A O 1
ATOM 631 N N . GLY A 1 85 ? -36.338 1.889 47.577 1.00 74.56 85 GLY A N 1
ATOM 632 C CA . GLY A 1 85 ? -36.393 0.489 47.142 1.00 74.56 85 GLY A CA 1
ATOM 633 C C . GLY A 1 85 ? -36.250 0.298 45.628 1.00 74.56 85 GLY A C 1
ATOM 634 O O . GLY A 1 85 ? -35.653 -0.682 45.188 1.00 74.56 85 GLY A O 1
ATOM 635 N N . SER A 1 86 ? -36.741 1.246 44.822 1.00 75.50 86 SER A N 1
ATOM 636 C CA . SER A 1 86 ? -36.683 1.176 43.352 1.00 75.50 86 SER A CA 1
ATOM 637 C C . SER A 1 86 ? -35.363 1.682 42.766 1.00 75.50 86 SER A C 1
ATOM 639 O O . SER A 1 86 ? -34.985 1.282 41.669 1.00 75.50 86 SER A O 1
ATOM 641 N N . VAL A 1 87 ? -34.628 2.518 43.507 1.00 76.75 87 VAL A N 1
ATOM 642 C CA . VAL A 1 87 ? -33.359 3.121 43.059 1.00 76.75 87 VAL A CA 1
ATOM 643 C C . VAL A 1 87 ? -32.291 2.062 42.760 1.00 76.75 87 VAL A C 1
ATOM 645 O O . VAL A 1 87 ? -31.564 2.179 41.776 1.00 76.75 87 VAL A O 1
ATOM 648 N N . PHE A 1 88 ? -32.210 1.000 43.567 1.00 76.75 88 PHE A N 1
ATOM 649 C CA . PHE A 1 88 ? -31.217 -0.059 43.364 1.00 76.75 88 PHE A CA 1
ATOM 650 C C . PHE A 1 88 ? -31.485 -0.888 42.096 1.00 76.75 88 PHE A C 1
ATOM 652 O O . PHE A 1 88 ? -30.554 -1.174 41.342 1.00 76.75 88 PHE A O 1
ATOM 659 N N . GLU A 1 89 ? -32.747 -1.235 41.823 1.00 80.31 89 GLU A N 1
ATOM 660 C CA . GLU A 1 89 ? -33.118 -1.933 40.585 1.00 80.31 89 GLU A CA 1
ATOM 661 C C . GLU A 1 89 ? -32.926 -1.049 39.345 1.00 80.31 89 GLU A C 1
ATOM 663 O O . GLU A 1 89 ? -32.467 -1.535 38.309 1.00 80.31 89 GLU A O 1
ATOM 668 N N . GLU A 1 90 ? -33.165 0.260 39.459 1.00 77.31 90 GLU A N 1
ATOM 669 C CA . GLU A 1 90 ? -32.930 1.210 38.369 1.00 77.31 90 GLU A CA 1
ATOM 670 C C . GLU A 1 90 ? -31.432 1.367 38.056 1.00 77.31 90 GLU A C 1
ATOM 672 O O . GLU A 1 90 ? -31.048 1.383 36.889 1.00 77.31 90 GLU A O 1
ATOM 677 N N . ILE A 1 91 ? -30.563 1.391 39.077 1.00 79.75 91 ILE A N 1
ATOM 678 C CA . ILE A 1 91 ? -29.100 1.385 38.898 1.00 79.75 91 ILE A CA 1
ATOM 679 C C . ILE A 1 91 ? -28.635 0.062 38.278 1.00 79.75 91 ILE A C 1
ATOM 681 O O . ILE A 1 91 ? -27.820 0.070 37.353 1.00 79.75 91 ILE A O 1
ATOM 685 N N . LYS A 1 92 ? -29.171 -1.080 38.733 1.00 79.25 92 LYS A N 1
ATOM 686 C CA . LYS A 1 92 ? -28.848 -2.400 38.166 1.00 79.25 92 LYS A CA 1
ATOM 687 C C . LYS A 1 92 ? -29.213 -2.468 36.683 1.00 79.25 92 LYS A C 1
ATOM 689 O O . LYS A 1 92 ? -28.400 -2.891 35.862 1.00 79.25 92 LYS A O 1
ATOM 694 N N . ARG A 1 93 ? -30.416 -2.009 36.326 1.00 77.69 93 ARG A N 1
ATOM 695 C CA . ARG A 1 93 ? -30.887 -1.929 34.936 1.00 77.69 93 ARG A CA 1
ATOM 696 C C . ARG A 1 93 ? -30.070 -0.923 34.122 1.00 77.69 93 ARG A C 1
ATOM 698 O O . ARG A 1 93 ? -29.718 -1.189 32.976 1.00 77.69 93 ARG A O 1
ATOM 705 N N . GLY A 1 94 ? -29.715 0.188 34.753 1.00 76.19 94 GLY A N 1
ATOM 706 C CA . GLY A 1 94 ? -28.929 1.277 34.202 1.00 76.19 94 GLY A CA 1
ATOM 707 C C . GLY A 1 94 ? -27.481 0.946 33.850 1.00 76.19 94 GLY A C 1
ATOM 708 O O . GLY A 1 94 ? -26.927 1.519 32.914 1.00 76.19 94 GLY A O 1
ATOM 709 N N . LEU A 1 95 ? -26.881 0.002 34.575 1.00 79.31 95 LEU A N 1
ATOM 710 C CA . LEU A 1 95 ? -25.521 -0.491 34.340 1.00 79.31 95 LEU A CA 1
ATOM 711 C C . LEU A 1 95 ? -25.466 -1.676 33.364 1.00 79.31 95 LEU A C 1
ATOM 713 O O . LEU A 1 95 ? -24.405 -1.952 32.807 1.00 79.31 95 LEU A O 1
ATOM 717 N N . ALA A 1 96 ? -26.587 -2.360 33.116 1.00 79.62 96 ALA A N 1
ATOM 718 C CA . ALA A 1 96 ? -26.643 -3.493 32.191 1.00 79.62 96 ALA A CA 1
ATOM 719 C C . ALA A 1 96 ? -26.598 -3.063 30.712 1.00 79.62 96 ALA A C 1
ATOM 721 O O . ALA A 1 96 ? -25.923 -3.700 29.902 1.00 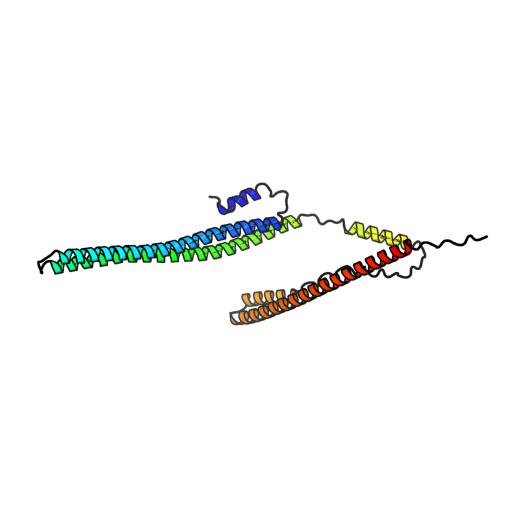79.62 96 ALA A O 1
ATOM 722 N N . ALA A 1 97 ? -27.282 -1.970 30.358 1.00 77.06 97 ALA A N 1
ATOM 723 C CA . ALA A 1 97 ? -27.333 -1.461 28.984 1.00 77.06 97 ALA A CA 1
ATOM 724 C C . ALA A 1 97 ? -25.968 -0.972 28.431 1.00 77.06 97 ALA A C 1
ATOM 726 O O . ALA A 1 97 ? -25.612 -1.377 27.322 1.00 77.06 97 ALA A O 1
ATOM 727 N N . PRO A 1 98 ? -25.134 -0.220 29.180 1.00 81.00 98 PRO A N 1
ATOM 728 C CA . PRO A 1 98 ? -23.776 0.134 28.759 1.00 81.00 98 PRO A CA 1
ATOM 729 C C . PRO A 1 98 ? -22.880 -1.091 28.542 1.00 81.00 98 PRO A C 1
ATOM 731 O O . PRO A 1 98 ? -22.069 -1.126 27.617 1.00 81.00 98 PRO A O 1
ATOM 734 N N . LEU A 1 99 ? -23.046 -2.122 29.379 1.00 80.62 99 LEU A N 1
ATOM 735 C CA . LEU A 1 99 ? -22.283 -3.365 29.278 1.00 80.62 99 LEU A CA 1
ATOM 736 C C . LEU A 1 99 ? -22.602 -4.117 27.975 1.00 80.62 99 LEU A C 1
ATOM 738 O O . LEU A 1 99 ? -21.707 -4.684 27.349 1.00 80.62 99 LEU A O 1
ATOM 742 N N . ALA A 1 100 ? -23.865 -4.085 27.542 1.00 79.19 100 ALA A N 1
ATOM 743 C CA . ALA A 1 100 ? -24.298 -4.664 26.273 1.00 79.19 100 ALA A CA 1
ATOM 744 C C . ALA A 1 100 ? -23.798 -3.854 25.060 1.00 79.19 100 ALA A C 1
ATOM 746 O O . ALA A 1 100 ? -23.272 -4.442 24.110 1.00 79.19 100 ALA A O 1
ATOM 747 N N . GLY A 1 101 ? -23.884 -2.518 25.113 1.00 79.75 101 GLY A N 1
ATOM 748 C CA . GLY A 1 101 ? -23.379 -1.623 24.060 1.00 79.75 101 GLY A CA 1
ATOM 749 C C . GLY A 1 101 ? -21.871 -1.774 23.820 1.00 79.75 101 GLY A C 1
ATOM 750 O O . GLY A 1 101 ? -21.403 -1.757 22.677 1.00 79.75 101 GLY A O 1
ATOM 751 N N . MET A 1 102 ? -21.104 -2.047 24.881 1.00 85.25 102 MET A N 1
ATOM 752 C CA . MET A 1 102 ? -19.671 -2.325 24.776 1.00 85.25 102 MET A CA 1
ATOM 753 C C . MET A 1 102 ? -19.381 -3.559 23.901 1.00 85.25 102 MET A C 1
ATOM 755 O O . MET A 1 102 ? -18.468 -3.510 23.074 1.00 85.25 102 MET A O 1
ATOM 759 N N . GLY A 1 103 ? -20.174 -4.632 24.008 1.00 84.62 103 GLY A N 1
ATOM 760 C CA . GLY A 1 103 ? -19.975 -5.871 23.242 1.00 84.62 103 GLY A CA 1
ATOM 761 C C . GLY A 1 103 ? -20.190 -5.711 21.731 1.00 84.62 103 GLY A C 1
ATOM 762 O O . GLY A 1 103 ? -19.418 -6.249 20.931 1.00 84.62 103 GLY A O 1
ATOM 763 N N . ILE A 1 104 ? -21.190 -4.920 21.330 1.00 83.88 104 ILE A N 1
ATOM 764 C CA . ILE A 1 104 ? -21.466 -4.609 19.914 1.00 83.88 104 ILE A CA 1
ATOM 765 C C . ILE A 1 104 ? -20.301 -3.799 19.321 1.00 83.88 104 ILE A C 1
ATOM 767 O O . ILE A 1 104 ? -19.791 -4.108 18.242 1.00 83.88 104 ILE A O 1
ATOM 771 N N . SER A 1 105 ? -19.818 -2.815 20.079 1.00 90.38 105 SER A N 1
ATOM 772 C CA . SER A 1 105 ? -18.711 -1.934 19.692 1.00 90.38 105 SER A CA 1
ATOM 773 C C . SER A 1 105 ? -17.374 -2.666 19.557 1.00 90.38 105 SER A C 1
ATOM 775 O O . SER A 1 105 ? -16.615 -2.446 18.610 1.00 90.38 105 SER A O 1
ATOM 777 N N . PHE A 1 106 ? -17.120 -3.608 20.469 1.00 88.62 106 PHE A N 1
ATOM 778 C CA . PHE A 1 106 ? -15.917 -4.428 20.481 1.00 88.62 106 PHE A CA 1
ATOM 779 C C . PHE A 1 106 ? -15.906 -5.395 19.295 1.00 88.62 106 PHE A C 1
ATOM 781 O O . PHE A 1 106 ? -14.899 -5.514 18.599 1.00 88.62 106 PHE A O 1
ATOM 788 N N . SER A 1 107 ? -17.051 -6.019 19.001 1.00 91.88 107 SER A N 1
ATOM 789 C CA . SER A 1 107 ? -17.203 -6.926 17.858 1.00 91.88 107 SER A CA 1
ATOM 790 C C . SER A 1 107 ? -17.010 -6.201 16.521 1.00 91.88 107 SER A C 1
ATOM 792 O O . SER A 1 107 ? -16.335 -6.721 15.634 1.00 91.88 107 SER A O 1
ATOM 794 N N . SER A 1 108 ? -17.524 -4.970 16.393 1.00 91.81 108 SER A N 1
ATOM 795 C CA . SER A 1 108 ? -17.301 -4.123 15.212 1.00 91.81 108 SER A CA 1
ATOM 796 C C . SER A 1 108 ? -15.819 -3.776 15.011 1.00 91.81 108 SER A C 1
ATOM 798 O O . SER A 1 108 ? -15.332 -3.778 13.880 1.00 91.81 108 SER A O 1
ATOM 800 N N . SER A 1 109 ? -15.086 -3.508 16.096 1.00 93.38 109 SER A N 1
ATOM 801 C CA . SER A 1 109 ? -13.646 -3.219 16.046 1.00 93.38 109 SER A CA 1
ATOM 802 C C . SER A 1 109 ? -12.819 -4.440 15.659 1.00 93.38 109 SER A C 1
ATOM 804 O O . SER A 1 109 ? -11.978 -4.367 14.761 1.00 93.38 109 SER A O 1
ATOM 806 N N . LEU A 1 110 ? -13.110 -5.590 16.276 1.00 94.00 110 LEU A N 1
ATOM 807 C CA . LEU A 1 110 ? -12.474 -6.856 15.922 1.00 94.00 110 LEU A CA 1
ATOM 808 C C . LEU A 1 110 ? -12.713 -7.213 14.456 1.00 94.00 110 LEU A C 1
ATOM 810 O O . LEU A 1 110 ? -11.786 -7.667 13.794 1.00 94.00 110 LEU A O 1
ATOM 814 N N . PHE A 1 111 ? -13.916 -6.968 13.933 1.00 92.94 111 PHE A N 1
ATOM 815 C CA . PHE A 1 111 ? -14.215 -7.189 12.522 1.00 92.94 111 PHE A CA 1
ATOM 816 C C . PHE A 1 111 ? -13.375 -6.288 11.603 1.00 92.94 111 PHE A C 1
ATOM 818 O O . PHE A 1 111 ? -12.770 -6.786 10.654 1.00 92.94 111 PHE A O 1
ATOM 825 N N . GLY A 1 112 ? -13.277 -4.987 11.903 1.00 92.50 112 GLY A N 1
ATOM 826 C CA . GLY A 1 112 ? -12.466 -4.045 11.120 1.00 92.50 112 GLY A CA 1
ATOM 827 C C . GLY A 1 112 ? -10.975 -4.394 11.126 1.00 92.50 112 GLY A C 1
ATOM 828 O O . GLY A 1 112 ? -10.333 -4.424 10.075 1.00 92.50 112 GLY A O 1
ATOM 829 N N . LEU A 1 113 ? -10.433 -4.743 12.296 1.00 94.94 113 LEU A N 1
ATOM 830 C CA . LEU A 1 113 ? -9.034 -5.145 12.436 1.00 94.94 113 LEU A CA 1
ATOM 831 C C . LEU A 1 113 ? -8.753 -6.500 11.775 1.00 94.94 113 LEU A C 1
ATOM 833 O O . LEU A 1 113 ? -7.807 -6.606 10.997 1.00 94.94 113 LEU A O 1
ATOM 837 N N . ALA A 1 114 ? -9.585 -7.518 12.005 1.00 95.75 114 ALA A N 1
ATOM 838 C CA . ALA A 1 114 ? -9.432 -8.827 11.367 1.00 95.75 114 ALA A CA 1
ATOM 839 C C . ALA A 1 114 ? -9.536 -8.725 9.839 1.00 95.75 114 ALA A C 1
ATOM 841 O O . ALA A 1 114 ? -8.712 -9.291 9.122 1.00 95.75 114 ALA A O 1
ATOM 842 N N . GLY A 1 115 ? -10.495 -7.945 9.334 1.00 94.81 115 GLY A N 1
ATOM 843 C CA . GLY A 1 115 ? -10.627 -7.672 7.907 1.00 94.81 115 GLY A CA 1
ATOM 844 C C . GLY A 1 115 ? -9.407 -6.945 7.334 1.00 94.81 115 GLY A C 1
ATOM 845 O O . GLY A 1 115 ? -8.936 -7.309 6.259 1.00 94.81 115 GLY A O 1
ATOM 846 N N . SER A 1 116 ? -8.835 -5.980 8.065 1.00 95.88 116 SER A N 1
ATOM 847 C CA . SER A 1 116 ? -7.617 -5.284 7.631 1.00 95.88 116 SER A CA 1
ATOM 848 C C . SER A 1 116 ? -6.391 -6.200 7.581 1.00 95.88 116 SER A C 1
ATOM 850 O O . SER A 1 116 ? -5.557 -6.050 6.695 1.00 95.88 116 SER A O 1
ATOM 852 N N . LEU A 1 117 ? -6.302 -7.192 8.473 1.00 95.88 117 LEU A N 1
ATOM 853 C CA . LEU A 1 117 ? -5.230 -8.189 8.457 1.00 95.88 117 LEU A CA 1
ATOM 854 C C . LEU A 1 117 ? -5.343 -9.107 7.238 1.00 95.88 117 LEU A C 1
ATOM 856 O O . LEU A 1 117 ? -4.345 -9.367 6.569 1.00 95.88 117 LEU A O 1
ATOM 860 N N . VAL A 1 118 ? -6.559 -9.562 6.920 1.00 96.31 118 VAL A N 1
ATOM 861 C CA . VAL A 1 118 ? -6.814 -10.376 5.724 1.00 96.31 118 VAL A CA 1
ATOM 862 C C . VAL A 1 118 ? -6.498 -9.585 4.454 1.00 96.31 118 VAL A C 1
ATOM 864 O O . VAL A 1 118 ? -5.796 -10.095 3.582 1.00 96.31 118 VAL A O 1
ATOM 867 N N . LEU A 1 119 ? -6.956 -8.332 4.356 1.00 94.50 119 LEU A N 1
ATOM 868 C CA . LEU A 1 119 ? -6.645 -7.465 3.215 1.00 94.50 119 LEU A CA 1
ATOM 869 C C . LEU A 1 119 ? -5.149 -7.147 3.117 1.00 94.50 119 LEU A C 1
ATOM 871 O O . LEU A 1 119 ? -4.599 -7.202 2.022 1.00 94.50 119 LEU A O 1
ATOM 875 N N . GLY A 1 120 ? -4.471 -6.898 4.239 1.00 93.50 120 GLY A N 1
ATOM 876 C CA . GLY A 1 120 ? -3.024 -6.686 4.269 1.00 93.50 120 GLY A CA 1
ATOM 877 C C . GLY A 1 120 ? -2.240 -7.914 3.796 1.00 93.50 120 GLY A C 1
ATOM 878 O O . GLY A 1 120 ? -1.288 -7.788 3.031 1.00 93.50 120 GLY A O 1
ATOM 879 N N . PHE A 1 121 ? -2.671 -9.119 4.174 1.00 95.50 121 PHE A N 1
ATOM 880 C CA . PHE A 1 121 ? -2.079 -10.357 3.663 1.00 95.50 121 PHE A CA 1
ATOM 881 C C . PHE A 1 121 ? -2.301 -10.538 2.153 1.00 95.50 121 PHE A C 1
ATOM 883 O O . PHE A 1 121 ? -1.397 -10.980 1.441 1.00 95.50 121 PHE A O 1
ATOM 890 N N . LEU A 1 122 ? -3.484 -10.182 1.645 1.00 94.81 122 LEU A N 1
ATOM 891 C CA . LEU A 1 122 ? -3.766 -10.208 0.209 1.00 94.81 122 LEU A CA 1
ATOM 892 C C . LEU A 1 122 ? -2.945 -9.166 -0.563 1.00 94.81 122 LEU A C 1
ATOM 894 O O . LEU A 1 122 ? -2.473 -9.485 -1.651 1.00 94.81 122 LEU A O 1
ATOM 898 N N . ASP A 1 123 ? -2.716 -7.973 -0.008 1.00 92.06 123 ASP A N 1
ATOM 899 C CA . ASP A 1 123 ? -1.855 -6.952 -0.626 1.00 92.06 123 ASP A CA 1
ATOM 900 C C . ASP A 1 123 ? -0.395 -7.418 -0.723 1.00 92.06 123 ASP A C 1
ATOM 902 O O . ASP A 1 123 ? 0.248 -7.245 -1.757 1.00 92.06 123 ASP A O 1
ATOM 906 N N . LEU A 1 124 ? 0.120 -8.106 0.304 1.00 92.25 124 LEU A N 1
ATOM 907 C CA . LEU A 1 124 ? 1.462 -8.696 0.251 1.00 92.25 124 LEU A CA 1
ATOM 908 C C . LEU A 1 124 ? 1.584 -9.754 -0.853 1.00 92.25 124 LEU A C 1
ATOM 910 O O . LEU A 1 124 ? 2.547 -9.734 -1.624 1.00 92.25 124 LEU A O 1
ATOM 914 N N . GLN A 1 125 ? 0.605 -10.657 -0.961 1.00 94.44 125 GLN A N 1
ATOM 915 C CA . GLN A 1 125 ? 0.583 -11.652 -2.037 1.00 94.44 125 GLN A CA 1
ATOM 916 C C . GLN A 1 125 ? 0.455 -10.997 -3.418 1.00 94.44 125 GLN A C 1
ATOM 918 O O . GLN A 1 125 ? 1.139 -11.405 -4.357 1.00 94.44 125 GLN A O 1
ATOM 923 N N . ALA A 1 126 ? -0.377 -9.960 -3.542 1.00 90.44 126 ALA A N 1
ATOM 924 C CA . ALA A 1 126 ? -0.536 -9.204 -4.779 1.00 90.44 126 ALA A CA 1
ATOM 925 C C . ALA A 1 126 ? 0.765 -8.497 -5.186 1.00 90.44 126 ALA A C 1
ATOM 927 O O . ALA A 1 126 ? 1.128 -8.539 -6.358 1.00 90.44 126 ALA A O 1
ATOM 928 N N . GLY A 1 127 ? 1.505 -7.923 -4.231 1.00 90.12 127 GLY A N 1
ATOM 929 C CA . GLY A 1 127 ? 2.806 -7.303 -4.481 1.00 90.12 127 GLY A CA 1
ATOM 930 C C . GLY A 1 127 ? 3.841 -8.297 -5.016 1.00 90.12 127 GLY A C 1
ATOM 931 O O . GLY A 1 127 ? 4.503 -8.019 -6.013 1.00 90.12 127 GLY A O 1
ATOM 932 N N . GLN A 1 128 ? 3.932 -9.489 -4.420 1.00 93.00 128 GLN A N 1
ATOM 933 C CA . GLN A 1 128 ? 4.827 -10.546 -4.912 1.00 93.00 128 GLN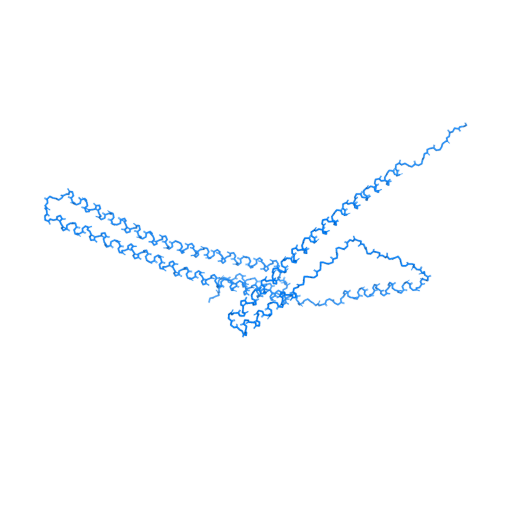 A CA 1
ATOM 934 C C . GLN A 1 128 ? 4.433 -11.029 -6.316 1.00 93.00 128 GLN A C 1
ATOM 936 O O . GLN A 1 128 ? 5.293 -11.189 -7.186 1.00 93.00 128 GLN A O 1
ATOM 941 N N . ALA A 1 129 ? 3.134 -11.233 -6.555 1.00 90.25 129 ALA A N 1
ATOM 942 C CA . ALA A 1 129 ? 2.618 -11.640 -7.859 1.00 90.25 129 ALA A CA 1
ATOM 943 C C . ALA A 1 129 ? 2.848 -10.565 -8.935 1.00 90.25 129 ALA A C 1
ATOM 945 O O . ALA A 1 129 ? 3.200 -10.906 -10.061 1.00 90.25 129 ALA A O 1
ATOM 946 N N . GLN A 1 130 ? 2.702 -9.281 -8.590 1.00 90.38 130 GLN A N 1
ATOM 947 C CA . GLN A 1 130 ? 2.975 -8.147 -9.474 1.00 90.38 130 GLN A CA 1
ATOM 948 C C . GLN A 1 130 ? 4.440 -8.096 -9.893 1.00 90.38 130 GLN A C 1
ATOM 950 O O . GLN A 1 130 ? 4.712 -7.968 -11.082 1.00 90.38 130 GLN A O 1
ATOM 955 N N . THR A 1 131 ? 5.379 -8.189 -8.944 1.00 89.19 131 THR A N 1
ATOM 956 C CA . THR A 1 131 ? 6.813 -8.150 -9.267 1.00 89.19 131 THR A CA 1
ATOM 957 C C . THR A 1 131 ? 7.178 -9.289 -10.207 1.00 89.19 131 THR A C 1
ATOM 959 O O . THR A 1 131 ? 7.818 -9.053 -11.226 1.00 89.19 131 THR A O 1
ATOM 962 N N . ARG A 1 132 ? 6.693 -10.504 -9.917 1.00 91.00 132 ARG A N 1
ATOM 963 C CA . ARG A 1 132 ? 6.893 -11.659 -10.795 1.00 91.00 132 ARG A CA 1
ATOM 964 C C . ARG A 1 132 ? 6.309 -11.422 -12.188 1.00 91.00 132 ARG A C 1
ATOM 966 O O . ARG A 1 132 ? 7.003 -11.609 -13.174 1.00 91.00 132 ARG A O 1
ATOM 973 N N . PHE A 1 133 ? 5.060 -10.969 -12.266 1.00 90.06 133 PHE A N 1
ATOM 974 C CA . PHE A 1 133 ? 4.399 -10.677 -13.536 1.00 90.06 133 PHE A CA 1
ATOM 975 C C . PHE A 1 133 ? 5.134 -9.605 -14.350 1.00 90.06 133 PHE A C 1
ATOM 977 O O . PHE A 1 133 ? 5.247 -9.741 -15.562 1.00 90.06 133 PHE A O 1
ATOM 984 N N . TYR A 1 134 ? 5.642 -8.555 -13.700 1.00 88.56 134 TYR A N 1
ATOM 985 C CA . TYR A 1 134 ? 6.392 -7.494 -14.367 1.00 88.56 134 TYR A CA 1
ATOM 986 C C . TYR A 1 134 ? 7.692 -8.033 -14.976 1.00 88.56 134 TYR A C 1
ATOM 988 O O . TYR A 1 134 ? 7.962 -7.775 -16.146 1.00 88.56 134 TYR A O 1
ATOM 996 N N . THR A 1 135 ? 8.454 -8.830 -14.220 1.00 88.69 135 THR A N 1
ATOM 997 C CA . THR A 1 135 ? 9.670 -9.489 -14.722 1.00 88.69 135 THR A CA 1
ATOM 998 C C . THR A 1 135 ? 9.357 -10.471 -15.854 1.00 88.69 135 THR A C 1
ATOM 1000 O O . THR A 1 135 ? 10.028 -10.436 -16.880 1.00 88.69 135 THR A O 1
ATOM 1003 N N . ASP A 1 136 ? 8.309 -11.290 -15.714 1.00 87.75 136 ASP A N 1
ATOM 1004 C CA . ASP A 1 136 ? 7.888 -12.248 -16.746 1.00 87.75 136 ASP A CA 1
ATOM 1005 C C . ASP A 1 136 ? 7.451 -11.525 -18.042 1.00 87.75 136 ASP A C 1
ATOM 1007 O O . ASP A 1 136 ? 7.754 -11.971 -19.150 1.00 87.75 136 ASP A O 1
ATOM 1011 N N . LEU A 1 137 ? 6.756 -10.384 -17.927 1.00 88.12 137 LEU A N 1
ATOM 1012 C CA . LEU A 1 137 ? 6.389 -9.543 -19.072 1.00 88.12 137 LEU A CA 1
ATOM 1013 C C . LEU A 1 137 ? 7.607 -8.911 -19.747 1.00 88.12 137 LEU A C 1
ATOM 1015 O O . LEU A 1 137 ? 7.657 -8.854 -20.976 1.00 88.12 137 LEU A O 1
ATOM 1019 N N . GLU A 1 138 ? 8.550 -8.393 -18.961 1.00 88.19 138 GLU A N 1
ATOM 1020 C CA . GLU A 1 138 ? 9.779 -7.785 -19.469 1.00 88.19 138 GLU A CA 1
ATOM 1021 C C . GLU A 1 138 ? 10.616 -8.808 -20.247 1.00 88.19 138 GLU A C 1
ATOM 1023 O O . GLU A 1 138 ? 11.031 -8.532 -21.375 1.00 88.19 138 GLU A O 1
ATOM 1028 N N . ASP A 1 139 ? 10.775 -10.014 -19.700 1.00 87.31 139 ASP A N 1
ATOM 1029 C CA . ASP A 1 139 ? 11.491 -11.113 -20.347 1.00 87.31 139 ASP A CA 1
ATOM 1030 C C . ASP A 1 139 ? 10.813 -11.545 -21.661 1.00 87.31 139 ASP A C 1
ATOM 1032 O O . ASP A 1 139 ? 11.460 -11.606 -22.715 1.00 87.31 139 ASP A O 1
ATOM 1036 N N . TRP A 1 140 ? 9.485 -11.726 -21.644 1.00 86.62 140 TRP A N 1
ATOM 1037 C CA . TRP A 1 140 ? 8.702 -12.066 -22.838 1.00 86.62 140 TRP A CA 1
ATOM 1038 C C . TRP A 1 140 ? 8.814 -11.002 -23.939 1.00 86.62 140 TRP A C 1
ATOM 1040 O O . TRP A 1 140 ? 9.004 -11.334 -25.117 1.00 86.62 140 TRP A O 1
ATOM 1050 N N . LEU A 1 141 ? 8.726 -9.719 -23.574 1.00 82.69 141 LEU A N 1
ATOM 1051 C CA . LEU A 1 141 ? 8.868 -8.612 -24.519 1.00 82.69 141 LEU A CA 1
ATOM 1052 C C . LEU A 1 141 ? 10.287 -8.547 -25.095 1.00 82.69 141 LEU A C 1
ATOM 1054 O O . LEU A 1 141 ? 10.439 -8.369 -26.305 1.00 82.69 141 LEU A O 1
ATOM 1058 N N . SER A 1 142 ? 11.317 -8.732 -24.265 1.00 81.19 142 SER A N 1
ATOM 1059 C CA . SER A 1 142 ? 12.715 -8.693 -24.705 1.00 81.19 142 SER A CA 1
ATOM 1060 C C . SER A 1 142 ? 13.039 -9.807 -25.708 1.00 81.19 142 SER A C 1
ATOM 1062 O O . SER A 1 142 ? 13.650 -9.545 -26.749 1.00 81.19 142 SER A O 1
ATOM 1064 N N . THR A 1 143 ? 12.535 -11.019 -25.454 1.00 79.81 143 THR A N 1
ATOM 1065 C CA . THR A 1 143 ? 12.684 -12.179 -26.338 1.00 79.81 143 THR A CA 1
ATOM 1066 C C . THR A 1 143 ? 11.960 -11.949 -27.665 1.00 79.81 143 THR A C 1
ATOM 1068 O O . THR A 1 143 ? 12.550 -12.113 -28.729 1.00 79.81 143 THR A O 1
ATOM 1071 N N . THR A 1 144 ? 10.711 -11.474 -27.619 1.00 78.38 144 THR A N 1
ATOM 1072 C CA . THR A 1 144 ? 9.891 -11.228 -28.820 1.00 78.38 144 THR A CA 1
ATOM 1073 C C . THR A 1 144 ? 10.482 -10.134 -29.720 1.00 78.38 144 THR A C 1
ATOM 1075 O O . THR A 1 144 ? 10.456 -10.243 -30.946 1.00 78.38 144 THR A O 1
ATOM 1078 N N . VAL A 1 145 ? 11.035 -9.065 -29.134 1.00 71.25 145 VAL A N 1
ATOM 1079 C CA . VAL A 1 145 ? 11.658 -7.963 -29.889 1.00 71.25 145 VAL A CA 1
ATOM 1080 C C . VAL A 1 145 ? 12.991 -8.386 -30.511 1.00 71.25 145 VAL A C 1
ATOM 1082 O O . VAL A 1 145 ? 13.283 -7.982 -31.637 1.00 71.25 145 VAL A O 1
ATOM 1085 N N . ARG A 1 146 ? 13.796 -9.203 -29.816 1.00 67.06 146 ARG A N 1
ATOM 1086 C CA . ARG A 1 146 ? 15.063 -9.723 -30.353 1.00 67.06 146 ARG A CA 1
ATOM 1087 C C . ARG A 1 146 ? 14.837 -10.674 -31.533 1.00 67.06 146 ARG A C 1
ATOM 1089 O O . ARG A 1 146 ? 15.504 -10.517 -32.550 1.00 67.06 146 ARG A O 1
ATOM 1096 N N . ASP A 1 147 ? 13.840 -11.551 -31.444 1.00 63.34 147 ASP A N 1
ATOM 1097 C CA . ASP A 1 147 ? 13.501 -12.515 -32.504 1.00 63.34 147 ASP A CA 1
ATOM 1098 C C . ASP A 1 147 ? 13.001 -11.821 -33.794 1.00 63.34 147 ASP A C 1
ATOM 1100 O O . ASP A 1 147 ? 13.331 -12.222 -34.909 1.00 63.34 147 ASP A O 1
ATOM 1104 N N . LEU A 1 148 ? 12.282 -10.693 -33.666 1.00 61.31 148 LEU A N 1
ATOM 1105 C CA . LEU A 1 148 ? 11.909 -9.848 -34.814 1.00 61.31 148 LEU A CA 1
ATOM 1106 C C . LEU A 1 148 ? 13.079 -9.022 -35.381 1.00 61.31 148 LEU A C 1
ATOM 1108 O O . LEU A 1 148 ? 13.040 -8.640 -36.552 1.00 61.31 148 LEU A O 1
ATOM 1112 N N . GLY A 1 149 ? 14.083 -8.699 -34.561 1.00 56.94 149 GLY A N 1
ATOM 1113 C CA . GLY A 1 149 ? 15.266 -7.933 -34.963 1.00 56.94 149 GLY A CA 1
ATOM 1114 C C . GLY A 1 149 ? 16.287 -8.760 -35.750 1.00 56.94 149 GLY A C 1
ATOM 1115 O O . GLY A 1 149 ? 16.868 -8.250 -36.708 1.00 56.94 149 GLY A O 1
ATOM 1116 N N . ASP A 1 150 ? 16.448 -10.038 -35.398 1.00 53.91 150 ASP A N 1
ATOM 1117 C CA . ASP A 1 150 ? 17.372 -10.968 -36.068 1.00 53.91 150 ASP A CA 1
ATOM 1118 C C . ASP A 1 150 ? 16.836 -11.498 -37.416 1.00 53.91 150 ASP A C 1
ATOM 1120 O O . ASP A 1 150 ? 17.589 -12.051 -38.217 1.00 53.91 150 ASP A O 1
ATOM 1124 N N . ALA A 1 151 ? 15.560 -11.256 -37.741 1.00 50.03 151 ALA A N 1
ATOM 1125 C CA . ALA A 1 151 ? 14.960 -11.589 -39.039 1.00 50.03 151 ALA A CA 1
ATOM 1126 C C . ALA A 1 151 ? 15.322 -10.607 -40.182 1.00 50.03 151 ALA A C 1
ATOM 1128 O O . ALA A 1 151 ? 14.759 -10.688 -41.279 1.00 50.03 151 ALA A O 1
ATOM 1129 N N . ALA A 1 152 ? 16.254 -9.673 -39.964 1.00 47.62 152 ALA A N 1
ATOM 1130 C CA . ALA A 1 152 ? 16.833 -8.860 -41.031 1.00 47.62 152 ALA A CA 1
ATOM 1131 C C . ALA A 1 152 ? 18.000 -9.625 -41.693 1.00 47.62 152 ALA A C 1
ATOM 1133 O O . ALA A 1 152 ? 18.964 -9.965 -41.008 1.00 47.62 152 ALA A O 1
ATOM 1134 N N . PRO A 1 153 ? 17.972 -9.899 -43.015 1.00 47.16 153 PRO A N 1
ATOM 1135 C CA . PRO A 1 153 ? 19.037 -10.657 -43.657 1.00 47.16 153 PRO A CA 1
ATOM 1136 C C . PRO A 1 153 ? 20.363 -9.903 -43.528 1.00 47.16 153 PRO A C 1
ATOM 1138 O O . PRO A 1 153 ? 20.455 -8.725 -43.888 1.00 47.16 153 PRO A O 1
ATOM 1141 N N . ALA A 1 154 ? 21.383 -10.602 -43.022 1.00 50.44 154 ALA A N 1
ATOM 1142 C CA . ALA A 1 154 ? 22.769 -10.157 -42.980 1.00 50.44 154 ALA A CA 1
ATOM 1143 C C . ALA A 1 154 ? 23.139 -9.487 -44.311 1.00 50.44 154 ALA A C 1
ATOM 1145 O O . ALA A 1 154 ? 23.116 -10.130 -45.359 1.00 50.44 154 ALA A O 1
ATOM 1146 N N . GLN A 1 155 ? 23.423 -8.183 -44.282 1.00 49.31 155 GLN A N 1
ATOM 1147 C CA . GLN A 1 155 ? 23.780 -7.407 -45.468 1.00 49.31 155 GLN A CA 1
ATOM 1148 C C . GLN A 1 155 ? 25.167 -7.848 -45.973 1.00 49.31 155 GLN A C 1
ATOM 1150 O O . GLN A 1 155 ? 26.161 -7.465 -45.361 1.00 49.31 155 GLN A O 1
ATOM 1155 N N . PRO A 1 156 ? 25.300 -8.542 -47.123 1.00 51.62 156 PRO A N 1
ATOM 1156 C CA . PRO A 1 156 ? 26.600 -8.948 -47.672 1.00 51.62 156 PRO A CA 1
ATOM 1157 C C . PRO A 1 156 ? 27.256 -7.826 -48.506 1.00 51.62 156 PRO A C 1
ATOM 1159 O O . PRO A 1 156 ? 28.144 -8.069 -49.320 1.00 51.62 156 PRO A O 1
ATOM 1162 N N . GLN A 1 157 ? 26.768 -6.586 -48.389 1.00 52.94 157 GLN A N 1
ATOM 1163 C CA . GLN A 1 157 ? 27.027 -5.522 -49.365 1.00 52.94 157 GLN A CA 1
ATOM 1164 C C . GLN A 1 157 ? 28.076 -4.499 -48.899 1.00 52.94 157 GLN A C 1
ATOM 1166 O O . GLN A 1 157 ? 28.628 -3.792 -49.742 1.00 52.94 157 GLN A O 1
ATOM 1171 N N . ARG A 1 158 ? 28.375 -4.411 -47.592 1.00 51.53 158 ARG A N 1
ATOM 1172 C CA . ARG A 1 158 ? 29.364 -3.445 -47.074 1.00 51.53 158 ARG A CA 1
ATOM 1173 C C . ARG A 1 158 ? 30.815 -3.867 -47.321 1.00 51.53 158 ARG A C 1
ATOM 1175 O O . ARG A 1 158 ? 31.616 -2.994 -47.639 1.00 51.53 158 ARG A O 1
ATOM 1182 N N . ASP A 1 159 ? 31.115 -5.164 -47.336 1.00 52.44 159 ASP A N 1
ATOM 1183 C CA . ASP A 1 159 ? 32.478 -5.644 -47.626 1.00 52.44 159 ASP A CA 1
ATOM 1184 C C . ASP A 1 159 ? 32.868 -5.457 -49.101 1.00 52.44 159 ASP A C 1
ATOM 1186 O O . ASP A 1 159 ? 33.978 -5.038 -49.418 1.00 52.44 159 ASP A O 1
ATOM 1190 N N . ARG A 1 160 ? 31.924 -5.627 -50.039 1.00 57.00 160 ARG A N 1
ATOM 1191 C CA . ARG A 1 160 ? 32.227 -5.532 -51.482 1.00 57.00 160 ARG A CA 1
ATOM 1192 C C . ARG A 1 160 ? 32.567 -4.127 -51.973 1.00 57.00 160 ARG A C 1
ATOM 1194 O O . ARG A 1 160 ? 33.215 -3.994 -53.007 1.00 57.00 160 ARG A O 1
ATOM 1201 N N . ILE A 1 161 ? 32.100 -3.076 -51.299 1.00 56.59 161 ILE A N 1
ATOM 1202 C CA . ILE A 1 161 ? 32.410 -1.696 -51.707 1.00 56.59 161 ILE A CA 1
ATOM 1203 C C . ILE A 1 161 ? 33.793 -1.296 -51.184 1.00 56.59 161 ILE A C 1
ATOM 1205 O O . ILE A 1 161 ? 34.532 -0.632 -51.907 1.00 56.59 161 ILE A O 1
ATOM 1209 N N . GLN A 1 162 ? 34.170 -1.753 -49.987 1.00 57.19 162 GLN A N 1
ATOM 1210 C CA . GLN A 1 162 ? 35.475 -1.457 -49.403 1.00 57.19 162 GLN A CA 1
ATOM 1211 C C . GLN A 1 162 ? 36.605 -2.191 -50.140 1.00 57.19 162 GLN A C 1
ATOM 1213 O O . GLN A 1 162 ? 37.598 -1.553 -50.492 1.00 57.19 162 GLN A O 1
ATOM 1218 N N . ASP A 1 163 ? 36.412 -3.468 -50.490 1.00 56.09 163 ASP A N 1
ATOM 1219 C CA . ASP A 1 163 ? 37.398 -4.235 -51.268 1.00 56.09 163 ASP A CA 1
ATOM 1220 C C . ASP A 1 163 ? 37.607 -3.645 -52.669 1.00 56.09 163 ASP A C 1
ATOM 1222 O O . ASP A 1 163 ? 38.739 -3.413 -53.091 1.00 56.09 163 ASP A O 1
ATOM 1226 N N . ARG A 1 164 ? 36.530 -3.258 -53.368 1.00 57.91 164 ARG A N 1
ATOM 1227 C CA . ARG A 1 164 ? 36.648 -2.654 -54.709 1.00 57.91 164 ARG A CA 1
ATOM 1228 C C . ARG A 1 164 ? 37.268 -1.258 -54.720 1.00 57.91 164 ARG A C 1
ATOM 1230 O O . ARG A 1 164 ? 37.795 -0.840 -55.754 1.00 57.91 164 ARG A O 1
ATOM 1237 N N . VAL A 1 165 ? 37.166 -0.512 -53.622 1.00 61.16 165 VAL A N 1
ATOM 1238 C CA . VAL A 1 165 ? 37.823 0.795 -53.472 1.00 61.16 165 VAL A CA 1
ATOM 1239 C C . VAL A 1 165 ? 39.311 0.610 -53.164 1.00 61.16 165 VAL A C 1
ATOM 1241 O O . VAL A 1 165 ? 40.128 1.364 -53.692 1.00 61.16 165 VAL A O 1
ATOM 1244 N N . ASN A 1 166 ? 39.672 -0.422 -52.399 1.00 59.16 166 ASN A N 1
ATOM 1245 C CA . ASN A 1 166 ? 41.057 -0.719 -52.037 1.00 59.16 166 ASN A CA 1
ATOM 1246 C C . ASN A 1 166 ? 41.866 -1.314 -53.212 1.00 59.16 166 ASN A C 1
ATOM 1248 O O . ASN A 1 166 ? 43.012 -0.928 -53.448 1.00 59.16 166 ASN A O 1
ATOM 1252 N N . GLU A 1 167 ? 41.245 -2.174 -54.025 1.00 58.22 167 GLU A N 1
ATOM 1253 C CA . GLU A 1 167 ? 41.852 -2.733 -55.246 1.00 58.22 167 GLU A CA 1
ATOM 1254 C C . GLU A 1 167 ? 42.093 -1.656 -56.321 1.00 58.22 167 GLU A C 1
ATOM 1256 O O . GLU A 1 167 ? 43.155 -1.592 -56.932 1.00 58.22 167 GLU A O 1
ATOM 1261 N N . ARG A 1 168 ? 41.157 -0.712 -56.499 1.00 57.38 168 ARG A N 1
ATOM 1262 C CA . ARG A 1 168 ? 41.335 0.396 -57.461 1.00 57.38 168 ARG A CA 1
ATOM 1263 C C . ARG A 1 168 ? 42.371 1.435 -57.027 1.00 57.38 168 ARG A C 1
ATOM 1265 O O . ARG A 1 168 ? 42.874 2.177 -57.874 1.00 57.38 168 ARG A O 1
ATOM 1272 N N . GLY A 1 169 ? 42.640 1.539 -55.726 1.00 56.34 169 GLY A N 1
ATOM 1273 C CA . GLY A 1 169 ? 43.666 2.426 -55.177 1.00 56.34 169 GLY A CA 1
ATOM 1274 C C . GLY A 1 169 ? 45.082 1.885 -55.382 1.00 56.34 169 GLY A C 1
ATOM 1275 O O . GLY A 1 169 ? 45.991 2.660 -55.672 1.00 56.34 169 GLY A O 1
ATOM 1276 N N . SER A 1 170 ? 45.252 0.564 -55.299 1.00 54.38 170 SER A N 1
ATOM 1277 C CA . SER A 1 170 ? 46.550 -0.107 -55.438 1.00 54.38 170 SER A CA 1
ATOM 1278 C C . SER A 1 170 ? 47.023 -0.182 -56.895 1.00 54.38 170 SER A C 1
ATOM 1280 O O . SER A 1 170 ? 48.163 0.181 -57.174 1.00 54.38 170 SER A O 1
ATOM 1282 N N . GLU A 1 171 ? 46.141 -0.490 -57.852 1.00 53.47 171 GLU A N 1
ATOM 1283 C CA . GLU A 1 171 ? 46.506 -0.574 -59.282 1.00 53.47 171 GLU A CA 1
ATOM 1284 C C . GLU A 1 171 ? 46.914 0.780 -59.902 1.00 53.47 171 GLU A C 1
ATOM 1286 O O . GLU A 1 171 ? 47.699 0.837 -60.850 1.00 53.47 171 GLU A O 1
ATOM 1291 N N . ARG A 1 172 ? 46.406 1.903 -59.373 1.00 51.59 172 ARG A N 1
ATOM 1292 C CA . ARG A 1 172 ? 46.785 3.254 -59.834 1.00 51.59 172 ARG A CA 1
ATOM 1293 C C . ARG A 1 172 ? 48.114 3.745 -59.265 1.00 51.59 172 ARG A C 1
ATOM 1295 O O . ARG A 1 172 ? 48.730 4.613 -59.881 1.00 51.59 172 ARG A O 1
ATOM 1302 N N . ALA A 1 173 ? 48.537 3.216 -58.121 1.00 52.53 173 ALA A N 1
ATOM 1303 C CA . ALA A 1 173 ? 49.781 3.605 -57.466 1.00 52.53 173 ALA A CA 1
ATOM 1304 C C . ALA A 1 173 ? 51.013 2.939 -58.105 1.00 52.53 173 ALA A C 1
ATOM 1306 O O . ALA A 1 173 ? 52.100 3.500 -58.058 1.00 52.53 173 ALA A O 1
ATOM 1307 N N . GLU A 1 174 ? 50.847 1.785 -58.758 1.00 49.12 174 GLU A N 1
ATOM 1308 C CA . GLU A 1 174 ? 51.962 1.001 -59.310 1.00 49.12 174 GLU A CA 1
ATOM 1309 C C . GLU A 1 174 ? 52.405 1.458 -60.719 1.00 49.12 174 GLU A C 1
ATOM 1311 O O . GLU A 1 174 ? 53.544 1.240 -61.125 1.00 49.12 174 GLU A O 1
ATOM 1316 N N . ALA A 1 175 ? 51.540 2.162 -61.465 1.00 51.81 175 ALA A N 1
ATOM 1317 C CA . ALA A 1 175 ? 51.825 2.624 -62.832 1.00 51.81 175 ALA A CA 1
ATOM 1318 C C . ALA A 1 175 ? 52.543 3.989 -62.916 1.00 51.81 175 ALA A C 1
ATOM 1320 O O . ALA A 1 175 ? 53.022 4.381 -63.983 1.00 51.81 175 ALA A O 1
ATOM 1321 N N . ARG A 1 176 ? 52.633 4.730 -61.808 1.00 52.78 176 ARG A N 1
ATOM 1322 C CA . ARG A 1 176 ? 53.425 5.961 -61.698 1.00 52.78 176 ARG A CA 1
ATOM 1323 C C . ARG A 1 176 ? 54.591 5.655 -60.778 1.00 52.78 176 ARG A C 1
ATOM 1325 O O . ARG A 1 176 ? 54.407 5.590 -59.573 1.00 52.78 176 ARG A O 1
ATOM 1332 N N . GLY A 1 177 ? 55.779 5.460 -61.347 1.00 50.03 177 GLY A N 1
ATOM 1333 C CA . GLY A 1 177 ? 57.038 5.332 -60.607 1.00 50.03 177 GLY A CA 1
ATOM 1334 C C . GLY A 1 177 ? 57.422 6.629 -59.888 1.00 50.03 177 GLY A C 1
ATOM 1335 O O . GLY A 1 177 ? 58.456 7.221 -60.173 1.00 50.03 177 GLY A O 1
ATOM 1336 N N . GLU A 1 178 ? 56.568 7.094 -58.986 1.00 44.25 178 GLU A N 1
ATOM 1337 C CA . GLU A 1 178 ? 56.833 8.151 -58.031 1.00 44.25 178 GLU A CA 1
ATOM 1338 C C . GLU A 1 178 ? 57.126 7.437 -56.714 1.00 44.25 178 GLU A C 1
ATOM 1340 O O . GLU A 1 178 ? 56.232 6.883 -56.076 1.00 44.25 178 GLU A O 1
ATOM 1345 N N . THR A 1 179 ? 58.394 7.425 -56.298 1.00 47.22 179 THR A N 1
ATOM 1346 C CA . THR A 1 179 ? 58.752 7.185 -54.898 1.00 47.22 179 THR A CA 1
ATOM 1347 C C . THR A 1 179 ? 58.150 8.317 -54.075 1.00 47.22 179 THR A C 1
ATOM 1349 O O . THR A 1 179 ? 58.808 9.311 -53.769 1.00 47.22 179 THR A O 1
ATOM 1352 N N . ALA A 1 180 ? 56.864 8.187 -53.768 1.00 41.56 180 ALA A N 1
ATOM 1353 C CA . ALA A 1 180 ? 56.201 8.983 -52.769 1.00 41.56 180 ALA A CA 1
ATOM 1354 C C . ALA A 1 180 ? 56.856 8.611 -51.441 1.00 41.56 180 ALA A C 1
ATOM 1356 O O . ALA A 1 180 ? 56.697 7.496 -50.939 1.00 41.56 180 ALA A O 1
ATOM 1357 N N . LEU A 1 181 ? 57.630 9.546 -50.884 1.00 42.25 181 LEU A N 1
ATOM 1358 C CA . LEU A 1 181 ? 57.901 9.523 -49.454 1.00 42.25 181 LEU A CA 1
ATOM 1359 C C . LEU A 1 181 ? 56.557 9.301 -48.756 1.00 42.25 181 LEU A C 1
ATOM 1361 O O . LEU A 1 181 ? 55.577 9.939 -49.159 1.00 42.25 181 LEU A O 1
ATOM 1365 N N . PRO A 1 182 ? 56.477 8.411 -47.755 1.00 40.66 182 PRO A N 1
ATOM 1366 C CA . PRO A 1 182 ? 55.248 8.233 -47.016 1.00 40.66 182 PRO A CA 1
ATOM 1367 C C . PRO A 1 182 ? 54.973 9.563 -46.322 1.00 40.66 182 PRO A C 1
ATOM 1369 O O . PRO A 1 182 ? 55.533 9.866 -45.270 1.00 40.66 182 PRO A O 1
ATOM 1372 N N . VAL A 1 183 ? 54.116 10.386 -46.926 1.00 47.00 183 VAL A N 1
ATOM 1373 C CA . VAL A 1 183 ? 53.376 11.389 -46.184 1.00 47.00 183 VAL A CA 1
ATOM 1374 C C . VAL A 1 183 ? 52.499 10.540 -45.290 1.00 47.00 183 VAL A C 1
ATOM 1376 O O . VAL A 1 183 ? 51.453 10.046 -45.709 1.00 47.00 183 VAL A O 1
ATOM 1379 N N . ALA A 1 184 ? 53.016 10.258 -44.095 1.00 40.47 184 ALA A N 1
ATOM 1380 C CA . ALA A 1 184 ? 52.244 9.710 -43.011 1.00 40.47 184 ALA A CA 1
ATOM 1381 C C . ALA A 1 184 ? 51.047 10.642 -42.888 1.00 40.47 184 ALA A C 1
ATOM 1383 O O . ALA A 1 184 ? 51.170 11.774 -42.417 1.00 40.47 184 ALA A O 1
ATOM 1384 N N . TYR A 1 185 ? 49.905 10.194 -43.401 1.00 43.19 185 TYR A N 1
ATOM 1385 C CA . TYR A 1 185 ? 48.634 10.793 -43.075 1.00 43.19 185 TYR A CA 1
ATOM 1386 C C . TYR A 1 185 ? 48.468 10.480 -41.591 1.00 43.19 185 TYR A C 1
ATOM 1388 O O . TYR A 1 185 ? 47.949 9.432 -41.213 1.00 43.19 185 TYR A O 1
ATOM 1396 N N . ALA A 1 186 ? 49.057 11.329 -40.744 1.00 42.81 186 ALA A N 1
ATOM 1397 C CA . ALA A 1 186 ? 48.737 11.366 -39.339 1.00 42.81 186 ALA A CA 1
ATOM 1398 C C . ALA A 1 186 ? 47.217 11.471 -39.310 1.00 42.81 186 ALA A C 1
ATOM 1400 O O . ALA A 1 186 ? 46.649 12.395 -39.901 1.00 42.81 186 ALA A O 1
ATOM 1401 N N . ALA A 1 187 ? 46.575 10.449 -38.745 1.00 47.94 187 ALA A N 1
ATOM 1402 C CA . ALA A 1 187 ? 45.135 10.412 -38.591 1.00 47.94 187 ALA A CA 1
ATOM 1403 C C . ALA A 1 187 ? 44.655 11.793 -38.112 1.00 47.94 187 ALA A C 1
ATOM 1405 O O . ALA A 1 187 ? 45.339 12.400 -37.278 1.00 47.94 187 ALA A O 1
ATOM 1406 N N . PRO A 1 188 ? 43.530 12.323 -38.627 1.00 47.91 188 PRO A N 1
ATOM 1407 C CA . PRO A 1 188 ? 42.992 13.572 -38.105 1.00 47.91 188 PRO A CA 1
ATOM 1408 C C . PRO A 1 188 ? 42.911 13.439 -36.577 1.00 47.91 188 PRO A C 1
ATOM 1410 O O . PRO A 1 188 ? 42.363 12.436 -36.106 1.00 47.91 188 PRO A O 1
ATOM 1413 N N . PRO A 1 189 ? 43.465 14.375 -35.784 1.00 51.31 189 PRO A N 1
ATOM 1414 C CA . PRO A 1 189 ? 43.469 14.260 -34.330 1.00 51.31 189 PRO A CA 1
ATOM 1415 C C . PRO A 1 189 ? 42.075 14.617 -33.803 1.00 51.31 189 PRO A C 1
ATOM 1417 O O . PRO A 1 189 ? 41.909 15.614 -33.117 1.00 51.31 189 PRO A O 1
ATOM 1420 N N . LEU A 1 190 ? 41.035 13.892 -34.223 1.00 55.72 190 LEU A N 1
ATOM 1421 C CA . LEU A 1 190 ? 39.640 14.250 -33.955 1.00 55.72 190 LEU A CA 1
ATOM 1422 C C . LEU A 1 190 ? 38.683 13.059 -33.797 1.00 55.72 190 LEU A C 1
ATOM 1424 O O . LEU A 1 190 ? 37.493 13.282 -33.591 1.00 55.72 190 LEU A O 1
ATOM 1428 N N . ALA A 1 191 ? 39.156 11.814 -33.815 1.00 55.38 191 ALA A N 1
ATOM 1429 C CA . ALA A 1 191 ? 38.347 10.694 -33.342 1.00 55.38 191 ALA A CA 1
ATOM 1430 C C . ALA A 1 191 ? 38.696 10.431 -31.874 1.00 55.38 191 ALA A C 1
ATOM 1432 O O . ALA A 1 191 ? 39.833 10.069 -31.573 1.00 55.38 191 ALA A O 1
ATOM 1433 N N . LEU A 1 192 ? 37.728 10.617 -30.967 1.00 60.06 192 LEU A N 1
ATOM 1434 C CA . LEU A 1 192 ? 37.809 10.013 -29.636 1.00 60.06 192 LEU A CA 1
ATOM 1435 C C . LEU A 1 192 ? 38.167 8.531 -29.840 1.00 60.06 192 LEU A C 1
ATOM 1437 O O . LEU A 1 192 ? 37.470 7.869 -30.620 1.00 60.06 192 LEU A O 1
ATOM 1441 N N . PRO A 1 193 ? 39.239 8.006 -29.215 1.00 62.09 193 PRO A N 1
ATOM 1442 C CA . PRO A 1 193 ? 39.446 6.568 -29.210 1.00 62.09 193 PRO A CA 1
ATOM 1443 C C . PRO A 1 193 ? 38.166 5.920 -28.661 1.00 62.09 193 PRO A C 1
ATOM 1445 O O . PRO A 1 193 ? 37.545 6.489 -27.754 1.00 62.09 193 PRO A O 1
ATOM 1448 N N . PRO A 1 194 ? 37.717 4.790 -29.236 1.00 63.78 194 PRO A N 1
ATOM 1449 C CA . PRO A 1 194 ? 36.549 4.094 -28.718 1.00 63.78 194 PRO A CA 1
ATOM 1450 C C . PRO A 1 194 ? 36.748 3.869 -27.213 1.00 63.78 194 PRO A C 1
ATOM 1452 O O . PRO A 1 194 ? 37.874 3.558 -26.808 1.00 63.78 194 PRO A O 1
ATOM 1455 N N . PRO A 1 195 ? 35.706 4.074 -26.383 1.00 63.72 195 PRO A N 1
ATOM 1456 C CA . PRO A 1 195 ? 35.833 3.858 -24.949 1.00 63.72 195 PRO A CA 1
ATOM 1457 C C . PRO A 1 195 ? 36.389 2.448 -24.711 1.00 63.72 195 PRO A C 1
ATOM 1459 O O . PRO A 1 195 ? 35.981 1.522 -25.427 1.00 63.72 195 PRO A O 1
ATOM 1462 N N . PRO A 1 196 ? 37.331 2.276 -23.765 1.00 68.12 196 PRO A N 1
ATOM 1463 C CA . PRO A 1 196 ? 37.847 0.956 -23.447 1.00 68.12 196 PRO A CA 1
ATOM 1464 C C . PRO A 1 196 ? 36.667 0.033 -23.099 1.00 68.12 196 PRO A C 1
ATOM 1466 O O . PRO A 1 196 ? 35.700 0.479 -22.469 1.00 68.12 196 PRO A O 1
ATOM 1469 N N . PRO A 1 197 ? 36.679 -1.228 -23.564 1.00 64.94 197 PRO A N 1
ATOM 1470 C CA . PRO A 1 197 ? 35.631 -2.174 -23.217 1.00 64.94 197 PRO A CA 1
ATOM 1471 C C . PRO A 1 197 ? 35.566 -2.315 -21.693 1.00 64.94 197 PRO A C 1
ATOM 1473 O O . PRO A 1 197 ? 36.591 -2.389 -21.023 1.00 64.94 197 PRO A O 1
ATOM 1476 N N . LEU A 1 198 ? 34.351 -2.326 -21.143 1.00 66.81 198 LEU A N 1
ATOM 1477 C CA . LEU A 1 198 ? 34.154 -2.577 -19.720 1.00 66.81 198 LEU A CA 1
ATOM 1478 C C . LEU A 1 198 ? 34.529 -4.033 -19.418 1.00 66.81 198 LEU A C 1
ATOM 1480 O O . LEU A 1 198 ? 33.873 -4.956 -19.910 1.00 66.81 198 LEU A O 1
ATOM 1484 N N . ASP A 1 199 ? 35.549 -4.230 -18.584 1.00 72.12 199 ASP A N 1
ATOM 1485 C CA . ASP A 1 199 ? 35.999 -5.552 -18.147 1.00 72.12 199 ASP A CA 1
ATOM 1486 C C . ASP A 1 199 ? 34.994 -6.158 -17.150 1.00 72.12 199 ASP A C 1
ATOM 1488 O O . ASP A 1 199 ? 35.093 -6.005 -15.932 1.00 72.12 199 ASP A O 1
ATOM 1492 N N . MET A 1 200 ? 33.984 -6.855 -17.679 1.00 74.12 200 MET A N 1
ATOM 1493 C CA . MET A 1 200 ? 32.938 -7.541 -16.898 1.00 74.12 200 MET A CA 1
ATOM 1494 C C . MET A 1 200 ? 33.358 -8.940 -16.414 1.00 74.12 200 MET A C 1
ATOM 1496 O O . MET A 1 200 ? 32.621 -9.587 -15.667 1.00 74.12 200 MET A O 1
ATOM 1500 N N . GLU A 1 201 ? 34.546 -9.405 -16.805 1.00 80.31 201 GLU A N 1
ATOM 1501 C CA . GLU A 1 201 ? 35.110 -10.714 -16.447 1.00 80.31 201 GLU A CA 1
ATOM 1502 C C . GLU A 1 201 ? 35.077 -11.033 -14.935 1.00 80.31 201 GLU A C 1
ATOM 1504 O O . GLU A 1 201 ? 34.617 -12.119 -14.566 1.00 80.31 201 GLU A O 1
ATOM 1509 N N . PRO A 1 202 ? 35.483 -10.115 -14.028 1.00 78.19 202 PRO A N 1
ATOM 1510 C CA . PRO A 1 202 ? 35.506 -10.401 -12.594 1.00 78.19 202 PRO A CA 1
ATOM 1511 C C . PRO A 1 202 ? 34.104 -10.610 -12.010 1.00 78.19 202 PRO A C 1
ATOM 1513 O O . PRO A 1 202 ? 33.922 -11.438 -11.115 1.00 78.19 202 PRO A O 1
ATOM 1516 N N . LEU A 1 203 ? 33.106 -9.881 -12.522 1.00 80.19 203 LEU A N 1
ATOM 1517 C CA . LEU A 1 203 ? 31.716 -9.986 -12.077 1.00 80.19 203 LEU A CA 1
ATOM 1518 C C . LEU A 1 203 ? 31.092 -11.304 -12.544 1.00 80.19 203 LEU A C 1
ATOM 1520 O O . LEU A 1 203 ? 30.454 -12.000 -11.755 1.00 80.19 203 LEU A O 1
ATOM 1524 N N . VAL A 1 204 ? 31.325 -11.670 -13.807 1.00 83.44 204 VAL A N 1
ATOM 1525 C CA . VAL A 1 204 ? 30.857 -12.940 -14.381 1.00 83.44 204 VAL A CA 1
ATOM 1526 C C . VAL A 1 204 ? 31.435 -14.123 -13.598 1.00 83.44 204 VAL A C 1
ATOM 1528 O O . VAL A 1 204 ? 30.693 -15.020 -13.202 1.00 83.44 204 VAL A O 1
ATOM 1531 N N . HIS A 1 205 ? 32.730 -14.087 -13.272 1.00 83.12 205 HIS A N 1
ATOM 1532 C CA . HIS A 1 205 ? 33.368 -15.118 -12.452 1.00 83.12 205 HIS A CA 1
ATOM 1533 C C . HIS A 1 205 ? 32.845 -15.179 -11.008 1.00 83.12 205 HIS A C 1
ATOM 1535 O O . HIS A 1 205 ? 32.762 -16.268 -10.432 1.00 83.12 205 HIS A O 1
ATOM 1541 N N . ALA A 1 206 ? 32.494 -14.040 -10.402 1.00 81.88 206 ALA A N 1
ATOM 1542 C CA . ALA A 1 206 ? 31.931 -14.001 -9.053 1.00 81.88 206 ALA A CA 1
ATOM 1543 C C . ALA A 1 206 ? 30.501 -14.569 -9.004 1.00 81.88 206 ALA A C 1
ATOM 1545 O O . ALA A 1 206 ? 30.168 -15.293 -8.062 1.00 81.88 206 ALA A O 1
ATOM 1546 N N . ILE A 1 207 ? 29.688 -14.302 -10.032 1.00 84.31 207 ILE A N 1
ATOM 1547 C CA . ILE A 1 207 ? 28.325 -14.836 -10.178 1.00 84.31 207 ILE A CA 1
ATOM 1548 C C . ILE A 1 207 ? 28.353 -16.352 -10.427 1.00 84.31 207 ILE A C 1
ATOM 1550 O O . ILE A 1 207 ? 27.680 -17.088 -9.710 1.00 84.31 207 ILE A O 1
ATOM 1554 N N . ASP A 1 208 ? 29.192 -16.834 -11.348 1.00 83.50 208 ASP A N 1
ATOM 1555 C CA . ASP A 1 208 ? 29.352 -18.270 -11.655 1.00 83.50 208 ASP A CA 1
ATOM 1556 C C . ASP A 1 208 ? 29.856 -19.067 -10.431 1.00 83.50 208 ASP A C 1
ATOM 1558 O O . ASP A 1 208 ? 29.441 -20.198 -10.165 1.00 83.50 208 ASP A O 1
ATOM 1562 N N . ARG A 1 209 ? 30.716 -18.458 -9.601 1.00 79.56 209 ARG A N 1
ATOM 1563 C CA . ARG A 1 209 ? 31.148 -19.055 -8.328 1.00 79.56 209 ARG A CA 1
ATOM 1564 C C . ARG A 1 209 ? 30.020 -19.075 -7.294 1.00 79.56 209 ARG A C 1
ATOM 1566 O O . ARG A 1 209 ? 29.883 -20.077 -6.594 1.00 79.56 209 ARG A O 1
ATOM 1573 N N . LEU A 1 210 ? 29.232 -18.004 -7.186 1.00 83.12 210 LEU A N 1
ATOM 1574 C CA . LEU A 1 210 ? 28.088 -17.945 -6.276 1.00 83.12 210 LEU A CA 1
ATOM 1575 C C . LEU A 1 210 ? 27.055 -19.019 -6.629 1.00 83.12 210 LEU A C 1
ATOM 1577 O O . LEU A 1 210 ? 26.652 -19.770 -5.744 1.00 83.12 210 LEU A O 1
ATOM 1581 N N . GLU A 1 211 ? 26.706 -19.136 -7.909 1.00 80.56 211 GLU A N 1
ATOM 1582 C CA . GLU A 1 211 ? 25.778 -20.139 -8.430 1.00 80.56 211 GLU A CA 1
ATOM 1583 C C . GLU A 1 211 ? 26.233 -21.556 -8.059 1.00 80.56 211 GLU A C 1
ATOM 1585 O O . GLU A 1 211 ? 25.492 -22.279 -7.392 1.00 80.56 211 GLU A O 1
ATOM 1590 N N . ARG A 1 212 ? 27.500 -21.902 -8.343 1.00 80.81 212 ARG A N 1
ATOM 1591 C CA . ARG A 1 212 ? 28.080 -23.199 -7.946 1.00 80.81 212 ARG A CA 1
ATOM 1592 C C . ARG A 1 212 ? 28.048 -23.427 -6.435 1.00 80.81 212 ARG A C 1
ATOM 1594 O O . ARG A 1 212 ? 27.704 -24.515 -5.977 1.00 80.81 212 ARG A O 1
ATOM 1601 N N . THR A 1 213 ? 28.371 -22.409 -5.634 1.00 79.12 213 THR A N 1
ATOM 1602 C CA . THR A 1 213 ? 28.347 -22.541 -4.165 1.00 79.12 213 THR A CA 1
ATOM 1603 C C . THR A 1 213 ? 26.939 -22.662 -3.586 1.00 79.12 213 THR A C 1
ATOM 1605 O O . THR A 1 213 ? 26.780 -23.332 -2.567 1.00 79.12 213 THR A O 1
ATOM 1608 N N . MET A 1 214 ? 25.925 -22.070 -4.227 1.00 73.19 214 MET A N 1
ATOM 1609 C CA . MET A 1 214 ? 24.518 -22.205 -3.835 1.00 73.19 214 MET A CA 1
ATOM 1610 C C . MET A 1 214 ? 23.955 -23.584 -4.188 1.00 73.19 214 MET A C 1
ATOM 1612 O O . MET A 1 214 ? 23.120 -24.100 -3.449 1.00 73.19 214 MET A O 1
ATOM 1616 N N . THR A 1 215 ? 24.429 -24.199 -5.274 1.00 74.75 215 THR A N 1
ATOM 1617 C CA . THR A 1 215 ? 24.029 -25.559 -5.660 1.00 74.75 215 THR A CA 1
ATOM 1618 C C . THR A 1 215 ? 24.732 -26.657 -4.857 1.00 74.75 215 THR A C 1
ATOM 1620 O O . THR A 1 215 ? 24.161 -27.730 -4.685 1.00 74.75 215 THR A O 1
ATOM 1623 N N . GLU A 1 216 ? 25.943 -26.411 -4.339 1.00 69.06 216 GLU A N 1
ATOM 1624 C CA . GLU A 1 216 ? 26.786 -27.462 -3.740 1.00 69.06 216 GLU A CA 1
ATOM 1625 C C . GLU A 1 216 ? 27.008 -27.358 -2.214 1.00 69.06 216 GLU A C 1
ATOM 1627 O O . GLU A 1 216 ? 27.509 -28.317 -1.621 1.00 69.06 216 GLU A O 1
ATOM 1632 N N . ALA A 1 217 ? 26.673 -26.251 -1.526 1.00 52.38 217 ALA A N 1
ATOM 1633 C CA . ALA A 1 217 ? 27.051 -26.095 -0.113 1.00 52.38 217 ALA A CA 1
ATOM 1634 C C . ALA A 1 217 ? 26.115 -25.263 0.790 1.00 52.38 217 ALA A C 1
ATOM 1636 O O . ALA A 1 217 ? 25.510 -24.276 0.390 1.00 52.38 217 ALA A O 1
ATOM 1637 N N . GLY A 1 218 ? 26.078 -25.643 2.077 1.00 66.00 218 GLY A N 1
ATOM 1638 C CA . GLY A 1 218 ? 25.309 -24.980 3.136 1.00 66.00 218 GLY A CA 1
ATOM 1639 C C . GLY A 1 218 ? 25.776 -23.563 3.520 1.00 66.00 218 GLY A C 1
ATOM 1640 O O . GLY A 1 218 ? 26.853 -23.102 3.136 1.00 66.00 218 GLY A O 1
ATOM 1641 N N . SER A 1 219 ? 24.947 -22.910 4.348 1.00 67.19 219 SER A N 1
ATOM 1642 C CA . SER A 1 219 ? 24.911 -21.467 4.664 1.00 67.19 219 SER A CA 1
ATOM 1643 C C . SER A 1 219 ? 26.259 -20.752 4.844 1.00 67.19 219 SER A C 1
ATOM 1645 O O . SER A 1 219 ? 26.367 -19.592 4.465 1.00 67.19 219 SER A O 1
ATOM 1647 N N . GLN A 1 220 ? 27.288 -21.398 5.401 1.00 71.50 220 GLN A N 1
ATOM 1648 C CA . GLN A 1 220 ? 28.570 -20.747 5.703 1.00 71.50 220 GLN A CA 1
ATOM 1649 C C . GLN A 1 220 ? 29.389 -20.395 4.448 1.00 71.50 220 GLN A C 1
ATOM 1651 O O . GLN A 1 220 ? 30.045 -19.357 4.411 1.00 71.50 220 GLN A O 1
ATOM 1656 N N . ARG A 1 221 ? 29.355 -21.248 3.413 1.00 73.81 221 ARG A N 1
ATOM 1657 C CA . ARG A 1 221 ? 30.114 -21.045 2.161 1.00 73.81 221 ARG A CA 1
ATOM 1658 C C . ARG A 1 221 ? 29.477 -19.981 1.271 1.00 73.81 221 ARG A C 1
ATOM 1660 O O . ARG A 1 221 ? 30.195 -19.213 0.635 1.00 73.81 221 ARG A O 1
ATOM 1667 N N . VAL A 1 222 ? 28.148 -19.890 1.303 1.00 79.12 222 VAL A N 1
ATOM 1668 C CA . VAL A 1 222 ? 27.380 -18.829 0.638 1.00 79.12 222 VAL A CA 1
ATOM 1669 C C . VAL A 1 222 ? 27.743 -17.462 1.220 1.00 79.12 222 VAL A C 1
ATOM 1671 O O . VAL A 1 222 ? 27.987 -16.534 0.460 1.00 79.12 222 VAL A O 1
ATOM 1674 N N . THR A 1 223 ? 27.896 -17.335 2.543 1.00 80.50 223 THR A N 1
ATOM 1675 C CA . THR A 1 223 ? 28.325 -16.071 3.171 1.00 80.50 223 THR A CA 1
ATOM 1676 C C . THR A 1 223 ? 29.699 -15.607 2.673 1.00 80.50 223 THR A C 1
ATOM 1678 O O . THR A 1 223 ? 29.887 -14.426 2.385 1.00 80.50 223 THR A O 1
ATOM 1681 N N . THR A 1 224 ? 30.659 -16.524 2.505 1.00 82.38 224 THR A N 1
ATOM 1682 C CA . THR A 1 224 ? 31.980 -16.199 1.940 1.00 82.38 224 THR A CA 1
ATOM 1683 C C . THR A 1 224 ? 31.891 -15.815 0.459 1.00 82.38 224 THR A C 1
ATOM 1685 O O . THR A 1 224 ? 32.505 -14.832 0.047 1.00 82.38 224 THR A O 1
ATOM 1688 N N . ALA A 1 225 ? 31.093 -16.531 -0.341 1.00 80.69 225 ALA A N 1
ATOM 1689 C CA . ALA A 1 225 ? 30.861 -16.192 -1.747 1.00 80.69 225 ALA A CA 1
ATOM 1690 C C . ALA A 1 225 ? 30.187 -14.816 -1.912 1.00 80.69 225 ALA A C 1
ATOM 1692 O O . ALA A 1 225 ? 30.572 -14.044 -2.787 1.00 80.69 225 ALA A O 1
ATOM 1693 N N . MET A 1 226 ? 29.255 -14.465 -1.022 1.00 79.50 226 MET A N 1
ATOM 1694 C CA . MET A 1 226 ? 28.603 -13.152 -0.989 1.00 79.50 226 MET A CA 1
ATOM 1695 C C . MET A 1 226 ? 29.575 -12.022 -0.636 1.00 79.50 226 MET A C 1
ATOM 1697 O O . MET A 1 226 ? 29.508 -10.957 -1.244 1.00 79.50 226 MET A O 1
ATOM 1701 N N . SER A 1 227 ? 30.516 -12.257 0.285 1.00 85.31 227 SER A N 1
ATOM 1702 C CA . SER A 1 227 ? 31.578 -11.290 0.598 1.00 85.31 227 SER A CA 1
ATOM 1703 C C . SER A 1 227 ? 32.472 -11.017 -0.614 1.00 85.31 227 SER A C 1
ATOM 1705 O O . SER A 1 227 ? 32.798 -9.867 -0.890 1.00 85.31 227 SER A O 1
ATOM 1707 N N . HIS A 1 228 ? 32.841 -12.057 -1.368 1.00 81.19 228 HIS A N 1
ATOM 1708 C CA . HIS A 1 228 ? 33.637 -11.897 -2.587 1.00 81.19 228 HIS A CA 1
ATOM 1709 C C . HIS A 1 228 ? 32.856 -11.222 -3.724 1.00 81.19 228 HIS A C 1
ATOM 1711 O O . HIS A 1 228 ? 33.431 -10.425 -4.462 1.00 81.19 228 HIS A O 1
ATOM 1717 N N . LEU A 1 229 ? 31.552 -11.491 -3.848 1.00 85.75 229 LEU A N 1
ATOM 1718 C CA . LEU A 1 229 ? 30.683 -10.786 -4.793 1.00 85.75 229 LEU A CA 1
ATOM 1719 C C . LEU A 1 229 ? 30.609 -9.287 -4.452 1.00 85.75 229 LEU A C 1
ATOM 1721 O O . LEU A 1 229 ? 30.767 -8.454 -5.341 1.00 85.75 229 LEU A O 1
ATOM 1725 N N . ALA A 1 230 ? 30.431 -8.938 -3.175 1.00 82.75 230 ALA A N 1
ATOM 1726 C CA . ALA A 1 230 ? 30.405 -7.548 -2.721 1.00 82.75 230 ALA A CA 1
ATOM 1727 C C . ALA A 1 230 ? 31.724 -6.813 -3.024 1.00 82.75 230 ALA A C 1
ATOM 1729 O O . ALA A 1 230 ? 31.693 -5.702 -3.552 1.00 82.75 230 ALA A O 1
ATOM 1730 N N . GLU A 1 231 ? 32.869 -7.461 -2.787 1.00 84.69 231 GLU A N 1
ATOM 1731 C CA . GLU A 1 231 ? 34.194 -6.936 -3.148 1.00 84.69 231 GLU A CA 1
ATOM 1732 C C . GLU A 1 231 ? 34.312 -6.699 -4.667 1.00 84.69 231 GLU A C 1
ATOM 1734 O O . GLU A 1 231 ? 34.779 -5.648 -5.105 1.00 84.69 231 GLU A O 1
ATOM 1739 N N . SER A 1 232 ? 33.819 -7.637 -5.490 1.00 82.69 232 SER A N 1
ATOM 1740 C CA . SER A 1 232 ? 33.846 -7.510 -6.956 1.00 82.69 232 SER A CA 1
ATOM 1741 C C . SER A 1 232 ? 32.941 -6.387 -7.482 1.00 82.69 232 SER A C 1
ATOM 1743 O O . SER A 1 232 ? 33.349 -5.634 -8.367 1.00 82.69 232 SER A O 1
ATOM 1745 N N . LEU A 1 233 ? 31.748 -6.207 -6.897 1.00 83.06 233 LEU A N 1
ATOM 1746 C CA . LEU A 1 233 ? 30.835 -5.109 -7.229 1.00 83.06 233 LEU A CA 1
ATOM 1747 C C . LEU A 1 233 ? 31.440 -3.759 -6.844 1.00 83.06 233 LEU A C 1
ATOM 1749 O O . LEU A 1 233 ? 31.376 -2.805 -7.618 1.00 83.06 233 LEU A O 1
ATOM 1753 N N . GLN A 1 234 ? 32.069 -3.676 -5.673 1.00 81.50 234 GLN A N 1
ATOM 1754 C CA . GLN A 1 234 ? 32.719 -2.454 -5.217 1.00 81.50 234 GLN A CA 1
ATOM 1755 C C . GLN A 1 234 ? 33.954 -2.107 -6.064 1.00 81.50 234 GLN A C 1
ATOM 1757 O O . GLN A 1 234 ? 34.167 -0.934 -6.388 1.00 81.50 234 GLN A O 1
ATOM 1762 N N . GLY A 1 235 ? 34.714 -3.116 -6.504 1.00 85.06 235 GLY A N 1
ATOM 1763 C CA . GLY A 1 235 ? 35.794 -2.966 -7.481 1.00 85.06 235 GLY A CA 1
ATOM 1764 C C . GLY A 1 235 ? 35.302 -2.411 -8.820 1.00 85.06 235 GLY A C 1
ATOM 1765 O O . GLY A 1 235 ? 35.847 -1.419 -9.306 1.00 85.06 235 GLY A O 1
ATOM 1766 N N . LEU A 1 236 ? 34.216 -2.969 -9.368 1.00 83.12 236 LEU A N 1
ATOM 1767 C CA . LEU A 1 236 ? 33.619 -2.509 -10.626 1.00 83.12 236 LEU A CA 1
ATOM 1768 C C . LEU A 1 236 ? 33.095 -1.071 -10.525 1.00 83.12 236 LEU A C 1
ATOM 1770 O O . LEU A 1 236 ? 33.352 -0.262 -11.409 1.00 83.12 236 LEU A O 1
ATOM 1774 N N . VAL A 1 237 ? 32.408 -0.716 -9.436 1.00 82.75 237 VAL A N 1
ATOM 1775 C CA . VAL A 1 237 ? 31.895 0.650 -9.219 1.00 82.75 237 VAL A CA 1
ATOM 1776 C C . VAL A 1 237 ? 33.039 1.662 -9.130 1.00 82.75 237 VAL A C 1
ATOM 1778 O O . VAL A 1 237 ? 32.957 2.753 -9.698 1.00 82.75 237 VAL A O 1
ATOM 1781 N N . THR A 1 238 ? 34.123 1.304 -8.442 1.00 83.31 238 THR A N 1
ATOM 1782 C CA . THR A 1 238 ? 35.310 2.162 -8.324 1.00 83.31 238 THR A CA 1
ATOM 1783 C C . THR A 1 238 ? 35.990 2.337 -9.683 1.00 83.31 238 THR A C 1
ATOM 1785 O O . THR A 1 238 ? 36.357 3.454 -10.056 1.00 83.31 238 THR A O 1
ATOM 1788 N N . HIS A 1 239 ? 36.088 1.258 -10.458 1.00 83.12 239 HIS A N 1
ATOM 1789 C CA . HIS A 1 239 ? 36.620 1.279 -11.815 1.00 83.12 239 HIS A CA 1
ATOM 1790 C C . HIS A 1 239 ? 35.753 2.128 -12.761 1.00 83.12 239 HIS A C 1
ATOM 1792 O O . HIS A 1 239 ? 36.260 3.069 -13.365 1.00 83.12 239 HIS A O 1
ATOM 1798 N N . MET A 1 240 ? 34.433 1.917 -12.786 1.00 78.94 240 MET A N 1
ATOM 1799 C CA . MET A 1 240 ? 33.493 2.725 -13.574 1.00 78.94 240 MET A CA 1
ATOM 1800 C C . MET A 1 240 ? 33.544 4.211 -13.214 1.00 78.94 240 MET A C 1
ATOM 1802 O O . MET A 1 240 ? 33.483 5.060 -14.097 1.00 78.94 240 MET A O 1
ATOM 1806 N N . ARG A 1 241 ? 33.683 4.554 -11.927 1.00 77.81 241 ARG A N 1
ATOM 1807 C CA . ARG A 1 241 ? 33.818 5.951 -11.491 1.00 77.81 241 ARG A CA 1
ATOM 1808 C C . ARG A 1 241 ? 35.119 6.582 -11.990 1.00 77.81 241 ARG A C 1
ATOM 1810 O O . ARG A 1 241 ? 35.136 7.774 -12.291 1.00 77.81 241 ARG A O 1
ATOM 1817 N N . THR A 1 242 ? 36.184 5.791 -12.078 1.00 81.12 242 THR A N 1
ATOM 1818 C CA . THR A 1 242 ? 37.489 6.229 -12.588 1.00 81.12 242 THR A CA 1
ATOM 1819 C C . THR A 1 242 ? 37.434 6.432 -14.104 1.00 81.12 242 THR A C 1
ATOM 1821 O O . THR A 1 242 ? 37.835 7.487 -14.586 1.00 81.12 242 THR A O 1
ATOM 1824 N N . GLU A 1 243 ? 36.826 5.497 -14.836 1.00 80.81 243 GLU A N 1
ATOM 1825 C CA . GLU A 1 243 ? 36.575 5.596 -16.282 1.00 80.81 243 GLU A CA 1
ATOM 1826 C C . GLU A 1 243 ? 35.679 6.791 -16.636 1.00 80.81 243 GLU A C 1
ATOM 1828 O O . GLU A 1 243 ? 35.976 7.568 -17.540 1.00 80.81 243 GLU A O 1
ATOM 1833 N N . GLN A 1 244 ? 34.603 7.018 -15.877 1.00 79.19 244 GLN A N 1
ATOM 1834 C CA . GLN A 1 244 ? 33.730 8.177 -16.081 1.00 79.19 244 GLN A CA 1
ATOM 1835 C C . GLN A 1 244 ? 34.436 9.504 -15.782 1.00 79.19 244 GLN A C 1
ATOM 1837 O O . GLN A 1 244 ? 34.202 10.492 -16.480 1.00 79.19 244 GLN A O 1
ATOM 1842 N N . ALA A 1 245 ? 35.304 9.544 -14.766 1.00 77.12 245 ALA A N 1
ATOM 1843 C CA . ALA A 1 245 ? 36.116 10.722 -14.480 1.00 77.12 245 ALA A CA 1
ATOM 1844 C C . ALA A 1 245 ? 37.112 11.000 -15.616 1.00 77.12 245 ALA A C 1
ATOM 1846 O O . ALA A 1 245 ? 37.246 12.152 -16.030 1.00 77.12 245 ALA A O 1
ATOM 1847 N N . LEU A 1 246 ? 37.737 9.954 -16.164 1.00 78.56 246 LEU A N 1
ATOM 1848 C CA . LEU A 1 246 ? 38.646 10.051 -17.305 1.00 78.56 246 LEU A CA 1
ATOM 1849 C C . LEU A 1 246 ? 37.916 10.524 -18.571 1.00 78.56 246 LEU A C 1
ATOM 1851 O O . LEU A 1 246 ? 38.374 11.453 -19.231 1.00 78.56 246 LEU A O 1
ATOM 1855 N N . MET A 1 247 ? 36.743 9.957 -18.872 1.00 69.12 247 MET A N 1
ATOM 1856 C CA . MET A 1 247 ? 35.907 10.369 -20.004 1.00 69.12 247 MET A CA 1
ATOM 1857 C C . MET A 1 247 ? 35.504 11.839 -19.883 1.00 69.12 247 MET A C 1
ATOM 1859 O O . MET A 1 247 ? 35.598 12.591 -20.851 1.00 69.12 247 MET A O 1
ATOM 1863 N N . LYS A 1 248 ? 35.108 12.274 -18.683 1.00 74.69 248 LYS A N 1
ATOM 1864 C CA . LYS A 1 248 ? 34.772 13.673 -18.421 1.00 74.69 248 LYS A CA 1
ATOM 1865 C C . LYS A 1 248 ? 35.979 14.596 -18.628 1.00 74.69 248 LYS A C 1
ATOM 1867 O O . LYS A 1 248 ? 35.842 15.601 -19.316 1.00 74.69 248 LYS A O 1
ATOM 1872 N N . GLN A 1 249 ? 37.153 14.231 -18.106 1.00 78.06 249 GLN A N 1
ATOM 1873 C CA . GLN A 1 249 ? 38.389 14.999 -18.300 1.00 78.06 249 GLN A CA 1
ATOM 1874 C C . GLN A 1 249 ? 38.808 15.073 -19.774 1.00 78.06 249 GLN A C 1
ATOM 1876 O O . GLN A 1 249 ? 39.230 16.129 -20.236 1.00 78.06 249 GLN A O 1
ATOM 1881 N N . MET A 1 250 ? 38.658 13.983 -20.531 1.00 71.00 250 MET A N 1
ATOM 1882 C CA . MET A 1 250 ? 38.942 13.971 -21.968 1.00 71.00 250 MET A CA 1
ATOM 1883 C C . MET A 1 250 ? 37.962 14.839 -22.763 1.00 71.00 250 MET A C 1
ATOM 1885 O O . MET A 1 250 ? 38.392 15.552 -23.665 1.00 71.00 250 MET A O 1
ATOM 1889 N N . ILE A 1 251 ? 36.667 14.817 -22.424 1.00 74.31 251 ILE A N 1
ATOM 1890 C CA . ILE A 1 251 ? 35.647 15.661 -23.067 1.00 74.31 251 ILE A CA 1
ATOM 1891 C C . ILE A 1 251 ? 35.922 17.145 -22.797 1.00 74.31 251 ILE A C 1
ATOM 1893 O O . ILE A 1 251 ? 35.838 17.958 -23.717 1.00 74.31 251 ILE A O 1
ATOM 1897 N N . GLU A 1 252 ? 36.276 17.497 -21.560 1.00 74.25 252 GLU A N 1
ATOM 1898 C CA . GLU A 1 252 ? 36.644 18.867 -21.185 1.00 74.25 252 GLU A CA 1
ATOM 1899 C C . GLU A 1 252 ? 37.908 19.321 -21.938 1.00 74.25 252 GLU A C 1
ATOM 1901 O O . GLU A 1 252 ? 37.882 20.355 -22.607 1.00 74.25 252 GLU A O 1
ATOM 1906 N N . ALA A 1 253 ? 38.966 18.500 -21.955 1.00 74.38 253 ALA A N 1
ATOM 1907 C CA . ALA A 1 253 ? 40.211 18.808 -22.665 1.00 74.38 253 ALA A CA 1
ATOM 1908 C C . ALA A 1 253 ? 40.024 18.940 -24.190 1.00 74.38 253 ALA A C 1
ATOM 1910 O O . ALA A 1 253 ? 40.611 19.819 -24.824 1.00 74.38 253 ALA A O 1
ATOM 1911 N N . GLN A 1 254 ? 39.183 18.096 -24.796 1.00 70.12 254 GLN A N 1
ATOM 1912 C CA . GLN A 1 254 ? 38.877 18.172 -26.226 1.00 70.12 254 GLN A CA 1
ATOM 1913 C C . GLN A 1 254 ? 38.015 19.403 -26.562 1.00 70.12 254 GLN A C 1
ATOM 1915 O O . GLN A 1 254 ? 38.166 19.990 -27.638 1.00 70.12 254 GLN A O 1
ATOM 1920 N N . GLY A 1 255 ? 37.136 19.819 -25.644 1.00 74.50 255 GLY A N 1
ATOM 1921 C CA . GLY A 1 255 ? 36.355 21.053 -25.750 1.00 74.50 255 GLY A CA 1
ATOM 1922 C C . GLY A 1 255 ? 37.234 22.305 -25.760 1.00 74.50 255 GLY A C 1
ATOM 1923 O O . GLY A 1 255 ? 37.069 23.160 -26.635 1.00 74.50 255 GLY A O 1
ATOM 1924 N N . ASP A 1 256 ? 38.213 22.371 -24.858 1.00 72.69 256 ASP A N 1
ATOM 1925 C CA . ASP A 1 256 ? 39.181 23.473 -24.790 1.00 72.69 256 ASP A CA 1
ATOM 1926 C C . ASP A 1 256 ? 40.025 23.559 -26.072 1.00 72.69 256 ASP A C 1
ATOM 1928 O O . ASP A 1 256 ? 40.168 24.633 -26.666 1.00 72.69 256 ASP A O 1
ATOM 1932 N N . GLN A 1 257 ? 40.494 22.412 -26.574 1.00 71.19 257 GLN A N 1
ATOM 1933 C CA . GLN A 1 257 ? 41.284 22.336 -27.805 1.00 71.19 257 GLN A CA 1
ATOM 1934 C C . GLN A 1 257 ? 40.490 22.789 -29.048 1.00 71.19 257 GLN A C 1
ATOM 1936 O O . GLN A 1 257 ? 41.031 23.472 -29.920 1.00 71.19 257 GLN A O 1
ATOM 1941 N N . GLN A 1 258 ? 39.197 22.458 -29.133 1.00 74.62 258 GLN A N 1
ATOM 1942 C CA . GLN A 1 258 ? 38.295 22.933 -30.195 1.00 74.62 258 GLN A CA 1
ATOM 1943 C C . GLN A 1 258 ? 38.094 24.452 -30.143 1.00 74.62 258 GLN A C 1
ATOM 1945 O O . GLN A 1 258 ? 38.048 25.120 -31.180 1.00 74.62 258 GLN A O 1
ATOM 1950 N N . GLN A 1 259 ? 37.983 25.009 -28.936 1.00 75.81 259 GLN A N 1
ATOM 1951 C CA . GLN A 1 259 ? 37.855 26.450 -28.740 1.00 75.81 259 GLN A CA 1
ATOM 1952 C C . GLN A 1 259 ? 39.125 27.190 -29.166 1.00 75.81 259 GLN A C 1
ATOM 1954 O O . GLN A 1 259 ? 39.043 28.249 -29.790 1.00 75.81 259 GLN A O 1
ATOM 1959 N N . GLU A 1 260 ? 40.295 26.625 -28.875 1.00 76.00 260 GLU A N 1
ATOM 1960 C CA . GLU A 1 260 ? 41.581 27.185 -29.281 1.00 76.00 260 GLU A CA 1
ATOM 1961 C C . GLU A 1 260 ? 41.802 27.102 -30.796 1.00 76.00 260 GLU A C 1
ATOM 1963 O O . GLU A 1 260 ? 42.185 28.099 -31.409 1.00 76.00 260 GLU A O 1
ATOM 1968 N N . LEU A 1 261 ? 41.451 25.978 -31.429 1.00 77.06 261 LEU A N 1
ATOM 1969 C CA . LEU A 1 261 ? 41.461 25.843 -32.890 1.00 77.06 261 LEU A CA 1
ATOM 1970 C C . LEU A 1 261 ? 40.570 26.886 -33.566 1.00 77.06 261 LEU A C 1
ATOM 1972 O O . LEU A 1 261 ? 41.018 27.552 -34.497 1.00 77.06 261 LEU A O 1
ATOM 1976 N N . ARG A 1 262 ? 39.341 27.086 -33.070 1.00 75.00 262 ARG A N 1
ATOM 1977 C CA . ARG A 1 262 ? 38.455 28.148 -33.573 1.00 75.00 262 ARG A CA 1
ATOM 1978 C C . ARG A 1 262 ? 39.092 29.528 -33.442 1.00 75.00 262 ARG A C 1
ATOM 1980 O O . ARG A 1 262 ? 39.097 30.274 -34.409 1.00 75.00 262 ARG A O 1
ATOM 1987 N N . ARG A 1 263 ? 39.709 29.841 -32.297 1.00 85.25 263 ARG A N 1
ATOM 1988 C CA . ARG A 1 263 ? 40.409 31.125 -32.101 1.00 85.25 263 ARG A CA 1
ATOM 1989 C C . ARG A 1 263 ? 41.583 31.317 -33.061 1.00 85.25 263 ARG A C 1
ATOM 1991 O O . ARG A 1 263 ? 41.818 32.438 -33.504 1.00 85.25 263 ARG A O 1
ATOM 1998 N N . ILE A 1 264 ? 42.344 30.261 -33.349 1.00 89.81 264 ILE A N 1
ATOM 1999 C CA . ILE A 1 264 ? 43.470 30.317 -34.291 1.00 89.81 264 ILE A CA 1
ATOM 2000 C C . ILE A 1 264 ? 42.955 30.534 -35.716 1.00 89.81 264 ILE A C 1
ATOM 2002 O O . ILE A 1 264 ? 43.503 31.373 -36.427 1.00 89.81 264 ILE A O 1
ATOM 2006 N N . VAL A 1 265 ? 41.886 29.836 -36.109 1.00 84.12 265 VAL A N 1
ATOM 2007 C CA . VAL A 1 265 ? 41.232 30.019 -37.413 1.00 84.12 265 VAL A CA 1
ATOM 2008 C C . VAL A 1 265 ? 40.683 31.439 -37.552 1.00 84.12 265 VAL A C 1
ATOM 2010 O O . VAL A 1 265 ? 40.991 32.092 -38.541 1.00 84.12 265 VAL A O 1
ATOM 2013 N N . ASP A 1 266 ? 39.985 31.963 -36.543 1.00 87.62 266 ASP A N 1
ATOM 2014 C CA . ASP A 1 266 ? 39.457 33.335 -36.562 1.00 87.62 266 ASP A CA 1
ATOM 2015 C C . ASP A 1 266 ? 40.581 34.388 -36.657 1.00 87.62 266 ASP A C 1
ATOM 2017 O O . ASP A 1 266 ? 40.434 35.409 -37.327 1.00 87.62 266 ASP A O 1
ATOM 2021 N N . ARG A 1 267 ? 41.737 34.147 -36.017 1.00 87.06 267 ARG A N 1
ATOM 2022 C CA . ARG A 1 267 ? 42.920 35.021 -36.145 1.00 87.06 267 ARG A CA 1
ATOM 2023 C C . ARG A 1 267 ? 43.565 34.943 -37.522 1.00 87.06 267 ARG A C 1
ATOM 2025 O O . ARG A 1 267 ? 44.013 35.969 -38.028 1.00 87.06 267 ARG A O 1
ATOM 2032 N N . LEU A 1 268 ? 43.651 33.746 -38.099 1.00 88.69 268 LEU A N 1
ATOM 2033 C CA . LEU A 1 268 ? 44.154 33.552 -39.457 1.00 88.69 268 LEU A CA 1
ATOM 2034 C C . LEU A 1 268 ? 43.253 34.278 -40.457 1.00 88.69 268 LEU A C 1
ATOM 2036 O O . LEU A 1 268 ? 43.769 35.030 -41.278 1.00 88.69 268 LEU A O 1
ATOM 2040 N N . ASP A 1 269 ? 41.936 34.139 -40.316 1.00 85.88 269 ASP A N 1
ATOM 2041 C CA . ASP A 1 269 ? 40.938 34.809 -41.154 1.00 85.88 269 ASP A CA 1
ATOM 2042 C C . ASP A 1 269 ? 41.047 36.342 -41.046 1.00 85.88 269 ASP A C 1
ATOM 2044 O O . ASP A 1 269 ? 41.149 37.038 -42.053 1.00 85.88 269 ASP A O 1
ATOM 2048 N N . GLN A 1 270 ? 41.186 36.881 -39.827 1.00 84.69 270 GLN A N 1
ATOM 2049 C CA . GLN A 1 270 ? 41.446 38.313 -39.610 1.00 84.69 270 GLN A CA 1
ATOM 2050 C C . GLN A 1 270 ? 42.783 38.785 -40.196 1.00 84.69 270 GLN A C 1
ATOM 2052 O O . GLN A 1 270 ? 42.865 39.898 -40.716 1.00 84.69 270 GLN A O 1
ATOM 2057 N N . SER A 1 271 ? 43.836 37.967 -40.116 1.00 85.06 271 SER A N 1
ATOM 2058 C CA . SER A 1 271 ? 45.142 38.309 -40.689 1.00 85.06 271 SER A CA 1
ATOM 2059 C C . SER A 1 271 ? 45.109 38.323 -42.218 1.00 85.06 271 SER A C 1
ATOM 2061 O O . SER A 1 271 ? 45.679 39.224 -42.827 1.00 85.06 271 SER A O 1
ATOM 2063 N N . LEU A 1 272 ? 44.387 37.381 -42.834 1.00 78.94 272 LEU A N 1
ATOM 2064 C CA . LEU A 1 272 ? 44.168 37.349 -44.278 1.00 78.94 272 LEU A CA 1
ATOM 2065 C C . LEU A 1 272 ? 43.349 38.560 -44.737 1.00 78.94 272 LEU A C 1
ATOM 2067 O O . LEU A 1 272 ? 43.739 39.219 -45.697 1.00 78.94 272 LEU A O 1
ATOM 2071 N N . ALA A 1 273 ? 42.289 38.913 -44.006 1.00 76.38 273 ALA A N 1
ATOM 2072 C CA . ALA A 1 273 ? 41.490 40.102 -44.291 1.00 76.38 273 ALA A CA 1
ATOM 2073 C C . ALA A 1 273 ? 42.309 41.405 -44.183 1.00 76.38 273 ALA A C 1
ATOM 2075 O O . ALA A 1 273 ? 42.132 42.316 -44.989 1.00 76.38 273 ALA A O 1
ATOM 2076 N N . ALA A 1 274 ? 43.245 41.495 -43.228 1.00 74.25 274 ALA A N 1
ATOM 2077 C CA . ALA A 1 274 ? 44.150 42.640 -43.107 1.00 74.25 274 ALA A CA 1
ATOM 2078 C C . ALA A 1 274 ? 45.111 42.755 -44.309 1.00 74.25 274 ALA A C 1
ATOM 2080 O O . ALA A 1 274 ? 45.310 43.853 -44.831 1.00 74.25 274 ALA A O 1
ATOM 2081 N N . PHE A 1 275 ? 45.639 41.629 -44.804 1.00 66.69 275 PHE A N 1
ATOM 2082 C CA . PHE A 1 275 ? 46.473 41.589 -46.013 1.00 66.69 275 PHE A CA 1
ATOM 2083 C C . PHE A 1 275 ? 45.707 41.991 -47.283 1.00 66.69 275 PHE A C 1
ATOM 2085 O O . PHE A 1 275 ? 46.273 42.653 -48.150 1.00 66.69 275 PHE A O 1
ATOM 2092 N N . GLU A 1 276 ? 44.422 41.643 -47.395 1.00 65.50 276 GLU A N 1
ATOM 2093 C CA . GLU A 1 276 ? 43.581 42.067 -48.523 1.00 65.50 276 GLU A CA 1
ATOM 2094 C C . GLU A 1 276 ? 43.292 43.578 -48.518 1.00 65.50 276 GLU A C 1
ATOM 2096 O O . GLU A 1 276 ? 43.095 44.172 -49.580 1.00 65.50 276 GLU A O 1
ATOM 2101 N N . THR A 1 277 ? 43.321 44.231 -47.349 1.00 61.22 277 THR A N 1
ATOM 2102 C CA . THR A 1 277 ? 43.153 45.692 -47.244 1.00 61.22 277 THR A CA 1
ATOM 2103 C C . THR A 1 277 ? 44.422 46.506 -47.544 1.00 61.22 277 THR A C 1
ATOM 2105 O O . THR A 1 277 ? 44.310 47.699 -47.826 1.00 61.22 277 THR A O 1
ATOM 2108 N N . GLU A 1 278 ? 45.609 45.884 -47.566 1.00 58.12 278 GLU A N 1
ATOM 2109 C CA . GLU A 1 278 ? 46.918 46.512 -47.853 1.00 58.12 278 GLU A CA 1
ATOM 2110 C C . GLU A 1 278 ? 47.492 46.116 -49.240 1.00 58.12 278 GLU A C 1
ATOM 2112 O O . GLU A 1 278 ? 48.652 45.728 -49.387 1.00 58.12 278 GLU A O 1
ATOM 2117 N N . GLY A 1 279 ? 46.689 46.231 -50.306 1.00 51.44 279 GLY A N 1
ATOM 2118 C CA . GLY A 1 279 ? 47.169 46.131 -51.700 1.00 51.44 279 GLY A CA 1
ATOM 2119 C C . GLY A 1 279 ? 48.123 47.280 -52.112 1.00 51.44 279 GLY A C 1
ATOM 2120 O O . GLY A 1 279 ? 48.097 48.347 -51.502 1.00 51.44 279 GLY A O 1
ATOM 2121 N N . PRO A 1 280 ? 48.969 47.097 -53.150 1.00 50.06 280 PRO A N 1
ATOM 2122 C CA . PRO A 1 280 ? 50.250 47.793 -53.328 1.00 50.06 280 PRO A CA 1
ATOM 2123 C C . PRO A 1 280 ? 50.109 49.309 -53.543 1.00 50.06 280 PRO A C 1
ATOM 2125 O O . PRO A 1 280 ? 49.216 49.778 -54.248 1.00 50.06 280 PRO A O 1
ATOM 2128 N N . GLY A 1 281 ? 51.026 50.073 -52.938 1.00 55.66 281 GLY A N 1
ATOM 2129 C CA . GLY A 1 281 ? 51.022 51.539 -52.933 1.00 55.66 281 GLY A CA 1
ATOM 2130 C C . GLY A 1 281 ? 51.125 52.201 -54.320 1.00 55.66 281 GLY A C 1
ATOM 2131 O O . GLY A 1 281 ? 51.571 51.579 -55.285 1.00 55.66 281 GLY A O 1
ATOM 2132 N N . PRO A 1 282 ? 50.746 53.489 -54.443 1.00 49.09 282 PRO A N 1
ATOM 2133 C CA . PRO A 1 282 ? 50.853 54.215 -55.702 1.00 49.09 282 PRO A CA 1
ATOM 2134 C C . PRO A 1 282 ? 52.322 54.560 -56.004 1.00 49.09 282 PRO A C 1
ATOM 2136 O O . PRO A 1 282 ? 52.886 55.480 -55.410 1.00 49.09 282 PRO A O 1
ATOM 2139 N N . GLU A 1 283 ? 52.946 53.854 -56.952 1.00 52.16 283 GLU A N 1
ATOM 2140 C CA . GLU A 1 283 ? 54.222 54.282 -57.535 1.00 52.16 283 GLU A CA 1
ATOM 2141 C C . GLU A 1 283 ? 54.041 55.585 -58.340 1.00 52.16 283 GLU A C 1
ATOM 2143 O O . GLU A 1 283 ? 53.362 55.651 -59.362 1.00 52.16 283 GLU A O 1
ATOM 2148 N N . THR A 1 284 ? 54.671 56.639 -57.818 1.00 55.91 284 THR A N 1
ATOM 2149 C CA . THR A 1 284 ? 55.383 57.721 -58.519 1.00 55.91 284 THR A CA 1
ATOM 2150 C C . THR A 1 284 ? 54.896 58.156 -59.910 1.00 55.91 284 THR A C 1
ATOM 2152 O O . THR A 1 284 ? 55.250 57.583 -60.937 1.00 55.91 284 THR A O 1
ATOM 2155 N N . ARG A 1 285 ? 54.275 59.343 -59.962 1.00 43.81 285 ARG A N 1
ATOM 2156 C CA . ARG A 1 285 ? 54.347 60.233 -61.132 1.00 43.81 285 ARG A CA 1
ATOM 2157 C C . ARG A 1 285 ? 54.709 61.651 -60.690 1.00 43.81 285 ARG A C 1
ATOM 2159 O O . ARG A 1 285 ? 53.837 62.443 -60.342 1.00 43.81 285 ARG A O 1
ATOM 2166 N N . ARG A 1 286 ? 56.000 61.984 -60.722 1.00 45.75 286 ARG A N 1
ATOM 2167 C CA . ARG A 1 286 ? 56.451 63.368 -60.910 1.00 45.75 286 ARG A CA 1
ATOM 2168 C C . ARG A 1 286 ? 57.481 63.414 -62.033 1.00 45.75 286 ARG A C 1
ATOM 2170 O O . ARG A 1 286 ? 58.338 62.543 -62.124 1.00 45.75 286 ARG A O 1
ATOM 2177 N N . VAL A 1 287 ? 57.229 64.403 -62.883 1.00 45.00 287 VAL A N 1
ATOM 2178 C CA . VAL A 1 287 ? 57.920 64.843 -64.098 1.00 45.00 287 VAL A CA 1
ATOM 2179 C C . VAL A 1 287 ? 59.355 65.249 -63.798 1.00 45.00 287 VAL A C 1
ATOM 2181 O O . VAL A 1 287 ? 59.557 65.838 -62.712 1.00 45.00 287 VAL A O 1
#

Sequence (287 aa):
RAPTLLAPMASLLGDRMGRMAISQSTMRSILDSIGNRLDEARDTARYLTGLLVFLGLLGTFWGLLETINSIGGVIGSLQMQSDNGSVFEEIKRGLAAPLAGMGISFSSSLFGLAGSLVLGFLDLQAGQAQTRFYTDLEDWLSTTVRDLGDAAPAQPQRDRIQDRVNERGSERAEARGETALPVAYAAPPLALPPPPPLDMEPLVHAIDRLERTMTEAGSQRVTTAMSHLAESLQGLVTHMRTEQALMKQMIEAQGDQQQELRRIVDRLDQSLAAFETEGPGPETRRV

Foldseek 3Di:
DPPPLCVVVCVVCPPPVPDDLCDPVNLVVVLVVSVVVLVVVLVVLVVVLVVLQVQLVVLLVQLVVQLVVLLVVLVVVVVPDDDPVVNVVSVVVSVVRSVVSNVRSNVSNCRSNVVSVVSVVVSVVSVVVVVVVSVVSSVVSVVSSVVVVVPPPDDPPPVVVVVVVVVVVVVVVVVDPDPPDPPPPPDDPPDDDPQPDQPCPQLVVLVVVLVVCVVPDDDPVNVVSVVSNVVSVVVSVVVVVVSVVVVVVVVVVVVVVVVVVVVVVVVVVVVVVVVVVCPDDDDDDDD

Radius of gyration: 41.91 Å; chains: 1; bounding box: 97×92×112 Å

pLDDT: mean 74.37, std 15.82, range [36.69, 96.31]